Protein AF-A0A2D5MVI0-F1 (afdb_monomer_lite)

pLDDT: mean 80.08, std 16.93, range [31.66, 95.75]

Radius of gyration: 32.5 Å; chains: 1; bounding box: 94×38×80 Å

Secondary structure (DSSP, 8-state):
--------------SS--HHHHHHHHHHHHHH----SSSEEEEEEEEEEEETTEEEEEETT-S---TT--GGGEEEEEEEEEEETTS-EEE-STT--S-EEEETTEEEETTT--EEE-GGGTTTTTTSS---SSSSHHHHHHHHHHHHHHHHHHHHHHT-HHHHHHHHHHHHHHHHHHHHHHHHHHHHHHHHT----HHHHHHHHHHHHHHH--S--PPPPHHHHHHHHHHHHHHHHHHHHHHHHHS-------THHHHHHHHHHHHHHHH-EEETTEEEE---HHHHHHSPPGGGGGGGT--HHHHHHHHHHHHHHHHHHHHTS---GGGS-B------

Foldseek 3Di:
DDPDPDADDDDFDQLDPDPVSLVVSQLVVLQVDADPDAAKDWKKWWWFDDDPVDIGIDIPRDNDDDPPPDPVRTDDMQGQWIAGRVSDIFGDDLPGPAQFDDDPQWTAHPRRRDTHHDPVCVVPPVLPPPDDVDDDVNVVSVLVVLLVLLLVLLCLFFPDPLNVVVLVVLVVVLVVVLVVVVVVLVVVCVVVVHDDDVVVSVVVSVVSCVVRQLDDRDHDPPVVSVVVSNVLSVLLSLLVVCLVPQWPLPDDADDLLSSLLSVLLLVCLCVFDDDPNDTLRHHDPVSVRRGDDLVCCVSSVRDSVSNVVSNVSSVVRLVCSCPVVVGDSVSSRRDDPPPD

Structure (mmCIF, N/CA/C/O backbone):
data_AF-A0A2D5MVI0-F1
#
_entry.id   AF-A0A2D5MVI0-F1
#
loop_
_atom_site.group_PDB
_atom_site.id
_atom_site.type_symbol
_atom_site.label_atom_id
_atom_site.label_alt_id
_atom_site.label_comp_id
_atom_site.label_asym_id
_atom_site.label_entity_id
_atom_site.label_seq_id
_atom_site.pdbx_PDB_ins_code
_atom_site.Cartn_x
_atom_site.Cartn_y
_atom_site.Cartn_z
_atom_site.occupancy
_atom_site.B_iso_or_equiv
_atom_site.auth_seq_id
_atom_site.auth_comp_id
_atom_site.auth_asym_id
_atom_site.auth_atom_id
_atom_site.pdbx_PDB_model_num
ATOM 1 N N . MET A 1 1 ? 45.632 12.830 -40.226 1.00 33.16 1 MET A N 1
ATOM 2 C CA . MET A 1 1 ? 46.893 12.955 -39.464 1.00 33.16 1 MET A CA 1
ATOM 3 C C . MET A 1 1 ? 46.986 11.756 -38.537 1.00 33.16 1 MET A C 1
ATOM 5 O O . MET A 1 1 ? 46.204 11.681 -37.598 1.00 33.16 1 MET A O 1
ATOM 9 N N . SER A 1 2 ? 47.817 10.764 -38.867 1.00 35.81 2 SER A N 1
ATOM 10 C CA . SER A 1 2 ? 47.961 9.547 -38.059 1.00 35.81 2 SER A CA 1
ATOM 11 C C . SER A 1 2 ? 48.768 9.857 -36.800 1.00 35.81 2 SER A C 1
ATOM 13 O O . SER A 1 2 ? 49.959 10.137 -36.877 1.00 35.81 2 SER A O 1
ATOM 15 N N . LEU A 1 3 ? 48.105 9.804 -35.647 1.00 34.81 3 LEU A N 1
ATOM 16 C CA . LEU A 1 3 ? 48.660 10.062 -34.311 1.00 34.81 3 LEU A CA 1
ATOM 17 C C . LEU A 1 3 ? 49.563 8.930 -33.774 1.00 34.81 3 LEU A C 1
ATOM 19 O O . LEU A 1 3 ? 49.640 8.729 -32.568 1.00 34.81 3 LEU A O 1
ATOM 23 N N . TRP A 1 4 ? 50.222 8.161 -34.640 1.00 51.12 4 TRP A N 1
ATOM 24 C CA . TRP A 1 4 ? 50.861 6.906 -34.233 1.00 51.12 4 TRP A CA 1
ATOM 25 C C . TRP A 1 4 ? 52.205 6.711 -34.930 1.00 51.12 4 TRP A C 1
ATOM 27 O O . TRP A 1 4 ? 52.355 5.875 -35.816 1.00 51.12 4 TRP A O 1
ATOM 37 N N . SER A 1 5 ? 53.186 7.510 -34.527 1.00 34.38 5 SER A N 1
ATOM 38 C CA . SER A 1 5 ? 54.601 7.209 -34.721 1.00 34.38 5 SER A CA 1
ATOM 39 C C . SER A 1 5 ? 55.274 7.360 -33.368 1.00 34.38 5 SER A C 1
ATOM 41 O O . SER A 1 5 ? 55.385 8.479 -32.875 1.00 34.38 5 SER A O 1
ATOM 43 N N . ASP A 1 6 ? 55.559 6.218 -32.742 1.00 34.41 6 ASP A N 1
ATOM 44 C CA . ASP A 1 6 ? 56.742 5.921 -31.921 1.00 34.41 6 ASP A CA 1
ATOM 45 C C . ASP A 1 6 ? 56.382 4.783 -30.955 1.00 34.41 6 ASP A C 1
ATOM 47 O O . ASP A 1 6 ? 55.786 4.983 -29.896 1.00 34.41 6 ASP A O 1
ATOM 51 N N . PHE A 1 7 ? 56.710 3.555 -31.361 1.00 40.69 7 PHE A N 1
ATOM 52 C CA . PHE A 1 7 ? 56.435 2.339 -30.602 1.00 40.69 7 PHE A CA 1
ATOM 53 C C . PHE A 1 7 ? 57.724 1.765 -30.004 1.00 40.69 7 PHE A C 1
ATOM 55 O O . PHE A 1 7 ? 58.700 1.530 -30.714 1.00 40.69 7 PHE A O 1
ATOM 62 N N . GLN A 1 8 ? 57.695 1.476 -28.700 1.00 37.03 8 GLN A N 1
ATOM 63 C CA . GLN A 1 8 ? 58.600 0.532 -28.044 1.00 37.03 8 GLN A CA 1
ATOM 64 C C . GLN A 1 8 ? 57.786 -0.636 -27.465 1.00 37.03 8 GLN A C 1
ATOM 66 O O . GLN A 1 8 ? 56.621 -0.495 -27.095 1.00 37.03 8 GLN A O 1
ATOM 71 N N . THR A 1 9 ? 58.406 -1.811 -27.477 1.00 39.59 9 THR A N 1
ATOM 72 C CA . THR A 1 9 ? 57.818 -3.150 -27.347 1.00 39.59 9 THR A CA 1
ATOM 73 C C . THR A 1 9 ? 57.419 -3.529 -25.915 1.00 39.59 9 THR A C 1
ATOM 75 O O . THR A 1 9 ? 58.292 -3.642 -25.052 1.00 39.59 9 THR A O 1
ATOM 78 N N . SER A 1 10 ? 56.144 -3.863 -25.683 1.00 43.50 10 SER A N 1
ATOM 79 C CA . SER A 1 10 ? 55.706 -4.692 -24.549 1.00 43.50 10 SER A CA 1
ATOM 80 C C . SER A 1 10 ? 54.861 -5.874 -25.051 1.00 43.50 10 SER A C 1
ATOM 82 O O . SER A 1 10 ? 54.020 -5.739 -25.936 1.00 43.50 10 SER A O 1
ATOM 84 N N . SER A 1 11 ? 55.161 -7.076 -24.548 1.00 48.03 11 SER A N 1
ATOM 85 C CA . SER A 1 11 ? 54.466 -8.323 -24.895 1.00 48.03 11 SER A CA 1
ATOM 86 C C . SER A 1 11 ? 53.190 -8.443 -24.062 1.00 48.03 11 SER A C 1
ATOM 88 O O . SER A 1 11 ? 53.275 -8.620 -22.850 1.00 48.03 11 SER A O 1
ATOM 90 N N . THR A 1 12 ? 52.018 -8.360 -24.697 1.00 55.75 12 THR A N 1
ATOM 91 C CA . THR A 1 12 ? 50.694 -8.368 -24.042 1.00 55.75 12 THR A CA 1
ATOM 92 C C . THR A 1 12 ? 49.958 -9.707 -24.178 1.00 55.75 12 THR A C 1
ATOM 94 O O . THR A 1 12 ? 48.739 -9.760 -24.346 1.00 55.75 12 THR A O 1
ATOM 97 N N . THR A 1 13 ? 50.685 -10.825 -24.134 1.00 57.97 13 THR A N 1
ATOM 98 C CA . THR A 1 13 ? 50.080 -12.164 -24.182 1.00 57.97 13 THR A CA 1
ATOM 99 C C . THR A 1 13 ? 49.511 -12.540 -22.817 1.00 57.97 13 THR A C 1
ATOM 101 O O . THR A 1 13 ? 50.265 -12.818 -21.883 1.00 57.97 13 THR A O 1
ATOM 104 N N . VAL A 1 14 ? 48.183 -12.562 -22.706 1.00 60.84 14 VAL A N 1
ATOM 105 C CA . VAL A 1 14 ? 47.465 -13.097 -21.543 1.00 60.84 14 VAL A CA 1
ATOM 106 C C . VAL A 1 14 ? 47.148 -14.569 -21.824 1.00 60.84 14 VAL A C 1
ATOM 108 O O . VAL A 1 14 ? 46.535 -14.882 -22.843 1.00 60.84 14 VAL A O 1
ATOM 111 N N . VAL A 1 15 ? 47.616 -15.466 -20.950 1.00 59.50 15 VAL A N 1
ATOM 112 C CA . VAL A 1 15 ? 47.462 -16.928 -21.101 1.00 59.50 15 VAL A CA 1
ATOM 113 C C . VAL A 1 15 ? 46.071 -17.402 -20.665 1.00 59.50 15 VAL A C 1
ATOM 115 O O . VAL A 1 15 ? 45.541 -18.347 -21.239 1.00 59.50 15 VAL A O 1
ATOM 118 N N . ASP A 1 16 ? 45.453 -16.693 -19.717 1.00 64.31 16 ASP A N 1
ATOM 119 C CA . ASP A 1 16 ? 44.164 -17.050 -19.128 1.00 64.31 16 ASP A CA 1
ATOM 120 C C . ASP A 1 16 ? 43.104 -15.989 -19.438 1.00 64.31 16 ASP A C 1
ATOM 122 O O . ASP A 1 16 ? 43.328 -14.799 -19.225 1.00 64.31 16 ASP A O 1
ATOM 126 N N . ASN A 1 17 ? 41.907 -16.411 -19.852 1.00 71.50 17 ASN A N 1
ATOM 127 C CA . ASN A 1 17 ? 40.768 -15.519 -20.132 1.00 71.50 17 ASN A CA 1
ATOM 128 C C . ASN A 1 17 ? 40.158 -14.866 -18.869 1.00 71.50 17 ASN A C 1
ATOM 130 O O . ASN A 1 17 ? 39.040 -14.352 -18.906 1.00 71.50 17 ASN A O 1
ATOM 134 N N . ASP A 1 18 ? 40.877 -14.898 -17.750 1.00 81.88 18 ASP A N 1
ATOM 135 C CA . ASP A 1 18 ? 40.435 -14.399 -16.459 1.00 81.88 18 ASP A CA 1
ATOM 136 C C . ASP A 1 18 ? 40.665 -12.882 -16.316 1.00 81.88 18 ASP A C 1
ATOM 138 O O . ASP A 1 18 ? 41.709 -12.329 -16.695 1.00 81.88 18 ASP A O 1
ATOM 142 N N . ILE A 1 19 ? 39.674 -12.202 -15.739 1.00 82.38 19 ILE A N 1
ATOM 143 C CA . ILE A 1 19 ? 39.653 -10.747 -15.538 1.00 82.38 19 ILE A CA 1
ATOM 144 C C . ILE A 1 19 ? 40.797 -10.318 -14.614 1.00 82.38 19 ILE A C 1
ATOM 146 O O . ILE A 1 19 ? 41.430 -9.285 -14.860 1.00 82.38 19 ILE A O 1
ATOM 150 N N . ASP A 1 20 ? 41.115 -11.113 -13.591 1.00 85.69 20 ASP A N 1
ATOM 151 C CA . ASP A 1 20 ? 42.185 -10.794 -12.642 1.00 85.69 20 ASP A CA 1
ATOM 152 C C . ASP A 1 20 ? 43.565 -10.838 -13.306 1.00 85.69 20 ASP A C 1
ATOM 154 O O . ASP A 1 20 ? 44.429 -9.999 -13.023 1.00 85.69 20 ASP A O 1
ATOM 158 N N . SER A 1 21 ? 43.772 -11.780 -14.230 1.00 86.38 21 SER A N 1
ATOM 159 C CA . SER A 1 21 ? 45.000 -11.878 -15.027 1.00 86.38 21 SER A CA 1
ATOM 160 C C . SER A 1 21 ? 45.167 -10.654 -15.933 1.00 86.38 21 SER A C 1
ATOM 162 O O . SER A 1 21 ? 46.200 -9.977 -15.890 1.00 86.38 21 SER A O 1
ATOM 164 N N . CYS A 1 22 ? 44.107 -10.281 -16.658 1.00 86.50 22 CYS A N 1
ATOM 165 C CA . CYS A 1 22 ? 44.082 -9.075 -17.493 1.00 86.50 22 CYS A CA 1
ATOM 166 C C . CYS A 1 22 ? 44.345 -7.798 -16.675 1.00 86.50 22 CYS A C 1
ATOM 168 O O . CYS A 1 22 ? 45.109 -6.924 -17.090 1.00 86.50 22 CYS A O 1
ATOM 170 N N . THR A 1 23 ? 43.754 -7.704 -15.482 1.00 88.19 23 THR A N 1
ATOM 171 C CA . THR A 1 23 ? 43.922 -6.563 -14.572 1.00 88.19 23 THR A CA 1
ATOM 172 C C . THR A 1 23 ? 45.372 -6.435 -14.107 1.00 88.19 23 THR A C 1
ATOM 174 O O . THR A 1 23 ? 45.933 -5.339 -14.128 1.00 88.19 23 THR A O 1
ATOM 177 N N . LYS A 1 24 ? 46.023 -7.548 -13.743 1.00 90.94 24 LYS A N 1
ATOM 178 C CA . LYS A 1 24 ? 47.441 -7.557 -13.344 1.00 90.94 24 LYS A CA 1
ATOM 179 C C . LYS A 1 24 ? 48.359 -7.091 -14.472 1.00 90.94 24 LYS A C 1
ATOM 181 O O . LYS A 1 24 ? 49.255 -6.287 -14.213 1.00 90.94 24 LYS A O 1
ATOM 186 N N . VAL A 1 25 ? 48.129 -7.558 -15.700 1.00 89.69 25 VAL A N 1
ATOM 187 C CA . VAL A 1 25 ? 48.902 -7.130 -16.879 1.00 89.69 25 VAL A CA 1
ATOM 188 C C . VAL A 1 25 ? 48.718 -5.633 -17.124 1.00 89.69 25 VAL A C 1
ATOM 190 O O . VAL A 1 25 ? 49.703 -4.907 -17.252 1.00 89.69 25 VAL A O 1
ATOM 193 N N . LEU A 1 26 ? 47.478 -5.138 -17.081 1.00 89.62 26 LEU A N 1
ATOM 194 C CA . LEU A 1 26 ? 47.202 -3.713 -17.266 1.00 89.62 26 LEU A CA 1
ATOM 195 C C . LEU A 1 26 ? 47.862 -2.844 -16.185 1.00 89.62 26 LEU A C 1
ATOM 197 O O . LEU A 1 26 ? 48.437 -1.805 -16.496 1.00 89.62 26 LEU A O 1
ATOM 201 N N . LEU A 1 27 ? 47.853 -3.288 -14.924 1.00 91.12 27 LEU A N 1
ATOM 202 C CA . LEU A 1 27 ? 48.536 -2.598 -13.824 1.00 91.12 27 LEU A CA 1
ATOM 203 C C . LEU A 1 27 ? 50.054 -2.530 -14.014 1.00 91.12 27 LEU A C 1
ATOM 205 O O . LEU A 1 27 ? 50.664 -1.513 -13.675 1.00 91.12 27 LEU A O 1
ATOM 209 N N . GLN A 1 28 ? 50.672 -3.595 -14.529 1.00 92.38 28 GLN A N 1
ATOM 210 C CA . GLN A 1 28 ? 52.104 -3.597 -14.829 1.00 92.38 28 GLN A CA 1
ATOM 211 C C . GLN A 1 28 ? 52.445 -2.589 -15.926 1.00 92.38 28 GLN A C 1
ATOM 213 O O . GLN A 1 28 ? 53.438 -1.874 -15.793 1.00 92.38 28 GLN A O 1
ATOM 218 N N . GLU A 1 29 ? 51.613 -2.489 -16.962 1.00 90.81 29 GLU A N 1
ATOM 219 C CA . GLU A 1 29 ? 51.793 -1.497 -18.024 1.00 90.81 29 GLU A CA 1
ATOM 220 C C . GLU A 1 29 ? 51.567 -0.070 -17.504 1.00 90.81 29 GLU A C 1
ATOM 222 O O . GLU A 1 29 ? 52.413 0.793 -17.731 1.00 90.81 29 GLU A O 1
ATOM 227 N N . CYS A 1 30 ? 50.527 0.183 -16.700 1.00 91.31 30 CYS A N 1
ATOM 228 C CA . CYS A 1 30 ? 50.306 1.496 -16.074 1.00 91.31 30 CYS A CA 1
ATOM 229 C C . CYS A 1 30 ? 51.531 1.989 -15.287 1.00 91.31 30 CYS A C 1
ATOM 231 O O . CYS A 1 30 ? 51.871 3.167 -15.351 1.00 91.31 30 CYS A O 1
ATOM 233 N N . ARG A 1 31 ? 52.239 1.094 -14.583 1.00 92.56 31 ARG A N 1
ATOM 234 C CA . ARG A 1 31 ? 53.446 1.444 -13.806 1.00 92.56 31 ARG A CA 1
ATOM 235 C C . ARG A 1 31 ? 54.643 1.858 -14.667 1.00 92.56 31 ARG A C 1
ATOM 237 O O . ARG A 1 31 ? 55.551 2.505 -14.150 1.00 92.56 31 ARG A O 1
ATOM 244 N N . LYS A 1 32 ? 54.672 1.479 -15.948 1.00 92.31 32 LYS A N 1
ATOM 245 C CA . LYS A 1 32 ? 55.760 1.815 -16.884 1.00 92.31 32 LYS A CA 1
ATOM 246 C C . LYS A 1 32 ? 55.559 3.172 -17.556 1.00 92.31 32 LYS A C 1
ATOM 248 O O . LYS A 1 32 ? 56.513 3.734 -18.091 1.00 92.31 32 LYS A O 1
ATOM 253 N N . HIS A 1 33 ? 54.340 3.704 -17.533 1.00 91.19 33 HIS A N 1
ATOM 254 C CA . HIS A 1 33 ? 53.976 4.918 -18.253 1.00 91.19 33 HIS A CA 1
ATOM 255 C C . HIS A 1 33 ? 53.662 6.079 -17.304 1.00 91.19 33 HIS A C 1
ATOM 257 O O . HIS A 1 33 ? 53.486 5.905 -16.102 1.00 91.19 33 HIS A O 1
ATOM 263 N N . LYS A 1 34 ? 53.631 7.299 -17.849 1.00 89.94 34 LYS A N 1
ATOM 264 C CA . LYS A 1 34 ? 53.204 8.518 -17.147 1.00 89.94 34 LYS A CA 1
ATOM 265 C C . LYS A 1 34 ? 52.224 9.289 -18.016 1.00 89.94 34 LYS A C 1
ATOM 267 O O . LYS A 1 34 ? 52.414 9.390 -19.228 1.00 89.94 34 LYS A O 1
ATOM 272 N N . ILE A 1 35 ? 51.192 9.843 -17.390 1.00 90.12 35 ILE A N 1
ATOM 273 C CA . ILE A 1 35 ? 50.190 10.674 -18.061 1.00 90.12 35 ILE A CA 1
ATOM 274 C C . ILE A 1 35 ? 50.635 12.133 -17.977 1.00 90.12 35 ILE A C 1
ATOM 276 O O . ILE A 1 35 ? 51.080 12.586 -16.928 1.00 90.12 35 ILE A O 1
ATOM 280 N N . LYS A 1 36 ? 50.563 12.860 -19.096 1.00 89.06 36 LYS A N 1
ATOM 281 C CA . LYS A 1 36 ? 50.961 14.277 -19.159 1.00 89.06 36 LYS A CA 1
ATOM 282 C C . LYS A 1 36 ? 49.838 15.227 -18.739 1.00 89.06 36 LYS A C 1
ATOM 284 O O . LYS A 1 36 ? 50.114 16.329 -18.288 1.00 89.06 36 LYS A O 1
ATOM 289 N N . GLU A 1 37 ? 48.593 14.805 -18.920 1.00 87.88 37 GLU A N 1
ATOM 290 C CA . GLU A 1 37 ? 47.400 15.598 -18.633 1.00 87.88 37 GLU A CA 1
ATOM 291 C C . GLU A 1 37 ? 47.038 15.532 -17.148 1.00 87.88 37 GLU A C 1
ATOM 293 O O . GLU A 1 37 ? 47.069 14.462 -16.537 1.00 87.88 37 GLU A O 1
ATOM 298 N N . GLU A 1 38 ? 46.666 16.675 -16.571 1.00 86.94 38 GLU A N 1
ATOM 299 C CA . GLU A 1 38 ? 46.209 16.747 -15.185 1.00 86.94 38 GLU A CA 1
ATOM 300 C C . GLU A 1 38 ? 44.910 15.949 -14.962 1.00 86.94 38 GLU A C 1
ATOM 302 O O . GLU A 1 38 ? 44.178 15.617 -15.895 1.00 86.94 38 GLU A O 1
ATOM 307 N N . GLY A 1 39 ? 44.627 15.625 -13.697 1.00 88.56 39 GLY A N 1
ATOM 308 C CA . GLY A 1 39 ? 43.458 14.833 -13.307 1.00 88.56 39 GLY A CA 1
ATOM 309 C C . GLY A 1 39 ? 43.656 13.315 -13.375 1.00 88.56 39 GLY A C 1
ATOM 310 O O . GLY A 1 39 ? 44.773 12.816 -13.534 1.00 88.56 39 GLY A O 1
ATOM 311 N N . TRP A 1 40 ? 42.552 12.593 -13.176 1.00 89.69 40 TRP A N 1
ATOM 312 C CA . TRP A 1 40 ? 42.471 11.135 -13.247 1.00 89.69 40 TRP A CA 1
ATOM 313 C C . TRP A 1 40 ? 41.951 10.702 -14.613 1.00 89.69 40 TRP A C 1
ATOM 315 O O . TRP A 1 40 ? 40.939 11.210 -15.089 1.00 89.69 40 TRP A O 1
ATOM 325 N N . HIS A 1 41 ? 42.622 9.726 -15.214 1.00 87.94 41 HIS A N 1
ATOM 326 C CA . HIS A 1 41 ? 42.299 9.206 -16.536 1.00 87.94 41 HIS A CA 1
ATOM 327 C C . HIS A 1 41 ? 41.942 7.734 -16.442 1.00 87.94 41 HIS A C 1
ATOM 329 O O . HIS A 1 41 ? 42.667 6.958 -15.818 1.00 87.94 41 HIS A O 1
ATOM 335 N N . LEU A 1 42 ? 40.841 7.351 -17.084 1.00 91.00 42 LEU A N 1
ATOM 336 C CA . LEU A 1 42 ? 40.454 5.954 -17.220 1.00 91.00 42 LEU A CA 1
ATOM 337 C C . LEU A 1 42 ? 41.420 5.242 -18.176 1.00 91.00 42 LEU A C 1
ATOM 339 O O . LEU A 1 42 ? 41.626 5.684 -19.310 1.00 91.00 42 LEU A O 1
ATOM 343 N N . ILE A 1 43 ? 41.977 4.123 -17.722 1.00 92.31 43 ILE A N 1
ATOM 344 C CA . ILE A 1 43 ? 42.811 3.232 -18.521 1.00 92.31 43 ILE A CA 1
ATOM 345 C C . ILE A 1 43 ? 42.023 1.951 -18.774 1.00 92.31 43 ILE A C 1
ATOM 347 O O . ILE A 1 43 ? 41.822 1.135 -17.877 1.00 92.31 43 ILE A O 1
ATOM 351 N N . GLU A 1 44 ? 41.561 1.798 -20.012 1.00 91.12 44 GLU A N 1
ATOM 352 C CA . GLU A 1 44 ? 40.820 0.622 -20.457 1.00 91.12 44 GLU A CA 1
ATOM 353 C C . GLU A 1 44 ? 41.771 -0.417 -21.069 1.00 91.12 44 GLU A C 1
ATOM 355 O O . GLU A 1 44 ? 42.645 -0.077 -21.875 1.00 91.12 44 GLU A O 1
ATOM 360 N N . GLY A 1 45 ? 41.575 -1.684 -20.702 1.00 90.94 45 GLY A N 1
ATOM 361 C CA . GLY A 1 45 ? 42.169 -2.841 -21.365 1.00 90.94 45 GLY A CA 1
ATOM 362 C C . GLY A 1 45 ? 41.094 -3.736 -21.977 1.00 90.94 45 GLY A C 1
ATOM 363 O O . GLY A 1 45 ? 40.039 -3.938 -21.378 1.00 90.94 45 GLY A O 1
ATOM 364 N N . ARG A 1 46 ? 41.339 -4.278 -23.168 1.00 92.00 46 ARG A N 1
ATOM 365 C CA . ARG A 1 46 ? 40.391 -5.098 -23.933 1.00 92.00 46 ARG A CA 1
ATOM 366 C C . ARG A 1 46 ? 41.074 -6.382 -24.376 1.00 92.00 46 ARG A C 1
ATOM 368 O O . ARG A 1 46 ? 42.066 -6.332 -25.093 1.00 92.00 46 ARG A O 1
ATOM 375 N N . LEU A 1 47 ? 40.545 -7.526 -23.960 1.00 90.94 47 LEU A N 1
ATOM 376 C CA . LEU A 1 47 ? 41.001 -8.833 -24.415 1.00 90.94 47 LEU A CA 1
ATOM 377 C C . LEU A 1 47 ? 40.208 -9.232 -25.657 1.00 90.94 47 LEU A C 1
ATOM 379 O O . LEU A 1 47 ? 38.992 -9.420 -25.584 1.00 90.94 47 LEU A O 1
ATOM 383 N N . HIS A 1 48 ? 40.907 -9.379 -26.774 1.00 87.50 48 HIS A N 1
ATOM 384 C CA . HIS A 1 48 ? 40.366 -9.914 -28.011 1.00 87.50 48 HIS A CA 1
ATOM 385 C C . HIS A 1 48 ? 40.725 -11.392 -28.146 1.00 87.50 48 HIS A C 1
ATOM 387 O O . HIS A 1 48 ? 41.855 -11.784 -27.845 1.00 87.50 48 HIS A O 1
ATOM 393 N N . PHE A 1 49 ? 39.784 -12.196 -28.633 1.00 88.12 49 PHE A N 1
ATOM 394 C CA . PHE A 1 49 ? 39.967 -13.626 -28.862 1.00 88.12 49 PHE A CA 1
ATOM 395 C C . PHE A 1 49 ? 39.303 -14.018 -30.180 1.00 88.12 49 PHE A C 1
ATOM 397 O O . PHE A 1 49 ? 38.109 -13.792 -30.363 1.00 88.12 49 PHE A O 1
ATOM 404 N N . LEU A 1 50 ? 40.075 -14.596 -31.100 1.00 81.31 50 LEU A N 1
ATOM 405 C CA . LEU A 1 50 ? 39.561 -15.062 -32.394 1.00 81.31 50 LEU A CA 1
ATOM 406 C C . LEU A 1 50 ? 39.469 -16.593 -32.455 1.00 81.31 50 LEU A C 1
ATOM 408 O O . LEU A 1 50 ? 38.539 -17.141 -33.038 1.00 81.31 50 LEU A O 1
ATOM 412 N N . ASN A 1 51 ? 40.443 -17.290 -31.866 1.00 81.81 51 ASN A N 1
ATOM 413 C CA . ASN A 1 51 ? 40.496 -18.748 -31.751 1.00 81.81 51 ASN A CA 1
ATOM 414 C C . ASN A 1 51 ? 41.461 -19.149 -30.618 1.00 81.81 51 ASN A C 1
ATOM 416 O O . ASN A 1 51 ? 42.143 -18.294 -30.059 1.00 81.81 51 ASN A O 1
ATOM 420 N N . GLU A 1 52 ? 41.572 -20.451 -30.327 1.00 75.38 52 GLU A N 1
ATOM 421 C CA . GLU A 1 52 ? 42.407 -21.016 -29.244 1.00 75.38 52 GLU A CA 1
ATOM 422 C C . GLU A 1 52 ? 43.883 -20.583 -29.248 1.00 75.38 52 GLU A C 1
ATOM 424 O O . GLU A 1 52 ? 44.569 -20.735 -28.241 1.00 75.38 52 GLU A O 1
ATOM 429 N N . LYS A 1 53 ? 44.393 -20.053 -30.366 1.00 75.25 53 LYS A N 1
ATOM 430 C CA . LYS A 1 53 ? 45.797 -19.645 -30.525 1.00 75.25 53 LYS A CA 1
ATOM 431 C C . LYS A 1 53 ? 45.977 -18.140 -30.723 1.00 75.25 53 LYS A C 1
ATOM 433 O O . LYS A 1 53 ? 47.114 -17.680 -30.798 1.00 75.25 53 LYS A O 1
ATOM 438 N N . MET A 1 54 ? 44.890 -17.380 -30.844 1.00 79.19 54 MET A N 1
ATOM 439 C CA . MET A 1 54 ? 44.915 -15.954 -31.169 1.00 79.19 54 MET A CA 1
ATOM 440 C C . MET A 1 54 ? 44.135 -15.166 -30.120 1.00 79.19 54 MET A C 1
ATOM 442 O O . MET A 1 54 ? 42.943 -14.891 -30.283 1.00 79.19 54 MET A O 1
ATOM 446 N N . SER A 1 55 ? 44.847 -14.789 -29.058 1.00 85.94 55 SER A N 1
ATOM 447 C CA . SER A 1 55 ? 44.408 -13.821 -28.057 1.00 85.94 55 SER A CA 1
ATOM 448 C C . SER A 1 55 ? 45.321 -12.593 -28.068 1.00 85.94 55 SER A C 1
ATOM 450 O O . SER A 1 55 ? 46.516 -12.683 -28.361 1.00 85.94 55 SER A O 1
ATOM 452 N N . HIS A 1 56 ? 44.759 -11.418 -27.797 1.00 87.69 56 HIS A N 1
ATOM 453 C CA . HIS A 1 56 ? 45.529 -10.182 -27.708 1.00 87.69 56 HIS A CA 1
ATOM 454 C C . HIS A 1 56 ? 44.870 -9.205 -26.738 1.00 87.69 56 HIS A C 1
ATOM 456 O O . HIS A 1 56 ? 43.670 -8.948 -26.825 1.00 87.69 56 HIS A O 1
ATOM 462 N N . PHE A 1 57 ? 45.655 -8.656 -25.814 1.00 88.94 57 PHE A N 1
ATOM 463 C CA . PHE A 1 57 ? 45.180 -7.673 -24.851 1.00 88.94 57 PHE A CA 1
ATOM 464 C C . PHE A 1 57 ? 45.588 -6.260 -25.282 1.00 88.94 57 PHE A C 1
ATOM 466 O O . PHE A 1 57 ? 46.751 -5.866 -25.172 1.00 88.94 57 PHE A O 1
ATOM 473 N N . CYS A 1 58 ? 44.617 -5.503 -25.788 1.00 90.00 58 CYS A N 1
ATOM 474 C CA . CYS A 1 58 ? 44.767 -4.109 -26.186 1.00 90.00 58 CYS A CA 1
ATOM 475 C C . CYS A 1 58 ? 44.626 -3.186 -24.982 1.00 90.00 58 CYS A C 1
ATOM 477 O O . CYS A 1 58 ? 43.763 -3.380 -24.135 1.00 90.00 58 CYS A O 1
ATOM 479 N N . HIS A 1 59 ? 45.398 -2.111 -24.957 1.00 89.88 59 HIS A N 1
ATOM 480 C CA . HIS A 1 59 ? 45.242 -1.007 -24.014 1.00 89.88 59 HIS A CA 1
ATOM 481 C C . HIS A 1 59 ? 45.770 0.274 -24.660 1.00 89.88 59 HIS A C 1
ATOM 483 O O . HIS A 1 59 ? 46.291 0.250 -25.776 1.00 89.88 59 HIS A O 1
ATOM 489 N N . ARG A 1 60 ? 45.678 1.403 -23.950 1.00 86.81 60 ARG A N 1
ATOM 490 C CA . ARG A 1 60 ? 46.072 2.730 -24.461 1.00 86.81 60 ARG A CA 1
ATOM 491 C C . ARG A 1 60 ? 47.509 2.821 -25.004 1.00 86.81 60 ARG A C 1
ATOM 493 O O . ARG A 1 60 ? 47.776 3.676 -25.840 1.00 86.81 60 ARG A O 1
ATOM 500 N N . TRP A 1 61 ? 48.416 1.969 -24.532 1.00 89.94 61 TRP A N 1
ATOM 501 C CA . TRP A 1 61 ? 49.828 1.944 -24.941 1.00 89.94 61 TRP A CA 1
ATOM 502 C C . TRP A 1 61 ? 50.183 0.723 -25.795 1.00 89.94 61 TRP A C 1
ATOM 504 O O . TRP A 1 61 ? 51.360 0.452 -26.012 1.00 89.94 61 TRP A O 1
ATOM 514 N N . CYS A 1 62 ? 49.185 -0.028 -26.270 1.00 85.12 62 CYS A N 1
ATOM 515 C CA . CYS A 1 62 ? 49.437 -1.175 -27.129 1.00 85.12 62 CYS A CA 1
ATOM 516 C C . CYS A 1 62 ? 50.070 -0.711 -28.445 1.00 85.12 62 CYS A C 1
ATOM 518 O O . CYS A 1 62 ? 49.526 0.142 -29.148 1.00 85.12 62 CYS A O 1
ATOM 520 N N . SER A 1 63 ? 51.227 -1.285 -28.765 1.00 78.75 63 SER A N 1
ATOM 521 C CA . SER A 1 63 ? 51.999 -0.947 -29.958 1.00 78.75 63 SER A CA 1
ATOM 522 C C . SER A 1 63 ? 51.695 -1.831 -31.162 1.00 78.75 63 SER A C 1
ATOM 524 O O . SER A 1 63 ? 51.779 -1.382 -32.301 1.00 78.75 63 SER A O 1
ATOM 526 N N . ASN A 1 64 ? 51.292 -3.075 -30.915 1.00 82.75 64 ASN A N 1
ATOM 527 C CA . ASN A 1 64 ? 51.078 -4.087 -31.941 1.00 82.75 64 ASN A CA 1
ATOM 528 C C . ASN A 1 64 ? 49.613 -4.519 -31.961 1.00 82.75 64 ASN A C 1
ATOM 530 O O . ASN A 1 64 ? 49.318 -5.663 -31.630 1.00 82.75 64 ASN A O 1
ATOM 534 N N . HIS A 1 65 ? 48.711 -3.602 -32.330 1.00 83.44 65 HIS A N 1
ATOM 535 C CA . HIS A 1 65 ? 47.275 -3.880 -32.453 1.00 83.44 65 HIS A CA 1
ATOM 536 C C . HIS A 1 65 ? 46.990 -4.712 -33.716 1.00 83.44 65 HIS A C 1
ATOM 538 O O . HIS A 1 65 ? 47.104 -4.185 -34.828 1.00 83.44 65 HIS A O 1
ATOM 544 N N . PRO A 1 66 ? 46.625 -6.001 -33.605 1.00 88.44 66 PRO A N 1
ATOM 545 C CA . PRO A 1 66 ? 46.359 -6.838 -34.765 1.00 88.44 66 PRO A CA 1
ATOM 546 C C . PRO A 1 66 ? 45.105 -6.380 -35.518 1.00 88.44 66 PRO A C 1
ATOM 548 O O . PRO A 1 66 ? 44.104 -6.007 -34.914 1.00 88.44 66 PRO A O 1
ATOM 551 N N . HIS A 1 67 ? 45.109 -6.495 -36.848 1.00 89.81 67 HIS A N 1
ATOM 552 C CA . HIS A 1 67 ? 43.969 -6.104 -37.693 1.00 89.81 67 HIS A CA 1
ATOM 553 C C . HIS A 1 67 ? 42.669 -6.871 -37.378 1.00 89.81 67 HIS A C 1
ATOM 555 O O . HIS A 1 67 ? 41.581 -6.377 -37.653 1.00 89.81 67 HIS A O 1
ATOM 561 N N . TRP A 1 68 ? 42.774 -8.069 -36.795 1.00 87.12 68 TRP A N 1
ATOM 562 C CA . TRP A 1 68 ? 41.631 -8.888 -36.389 1.00 87.12 68 TRP A CA 1
ATOM 563 C C . TRP A 1 68 ? 41.044 -8.490 -35.023 1.00 87.12 68 TRP A C 1
ATOM 565 O O . TRP A 1 68 ? 39.985 -8.991 -34.644 1.00 87.12 68 TRP A O 1
ATOM 575 N N . CYS A 1 69 ? 41.693 -7.594 -34.273 1.00 87.50 69 CYS A N 1
ATOM 576 C CA . CYS A 1 69 ? 41.171 -7.065 -33.013 1.00 87.50 69 CYS A CA 1
ATOM 577 C C . CYS A 1 69 ? 40.096 -6.005 -33.290 1.00 87.50 69 CYS A C 1
ATOM 579 O O . CYS A 1 69 ? 40.346 -4.798 -33.250 1.00 87.50 69 CYS A O 1
ATOM 581 N N . THR A 1 70 ? 38.895 -6.487 -33.604 1.00 89.31 70 THR A N 1
ATOM 582 C CA . THR A 1 70 ? 37.674 -5.699 -33.808 1.00 89.31 70 THR A CA 1
ATOM 583 C C . THR A 1 70 ? 36.781 -5.748 -32.565 1.00 89.31 70 THR A C 1
ATOM 585 O O . THR A 1 70 ? 36.999 -6.559 -31.662 1.00 89.31 70 THR A O 1
ATOM 588 N N . GLU A 1 71 ? 35.758 -4.887 -32.511 1.00 86.00 71 GLU A N 1
ATOM 589 C CA . GLU A 1 71 ? 34.763 -4.879 -31.422 1.00 86.00 71 GLU A CA 1
ATOM 590 C C . GLU A 1 71 ? 33.992 -6.206 -31.308 1.00 86.00 71 GLU A C 1
ATOM 592 O O . GLU A 1 71 ? 33.581 -6.578 -30.212 1.00 86.00 71 GLU A O 1
ATOM 597 N N . GLU A 1 72 ? 33.841 -6.936 -32.416 1.00 86.88 72 GLU A N 1
ATOM 598 C CA . GLU A 1 72 ? 33.146 -8.231 -32.472 1.00 86.88 72 GLU A CA 1
ATOM 599 C C . GLU A 1 72 ? 33.903 -9.343 -31.735 1.00 86.88 72 GLU A C 1
ATOM 601 O O . GLU A 1 72 ? 33.289 -10.287 -31.247 1.00 86.88 72 GLU A O 1
ATOM 606 N N . ASN A 1 73 ? 35.224 -9.201 -31.600 1.00 86.44 73 ASN A N 1
ATOM 607 C CA . ASN A 1 73 ? 36.102 -10.230 -31.046 1.00 86.44 73 ASN A CA 1
ATOM 608 C C . ASN A 1 73 ? 36.511 -9.954 -29.591 1.00 86.44 73 ASN A C 1
ATOM 610 O O . ASN A 1 73 ? 37.447 -10.577 -29.095 1.00 86.44 73 ASN A O 1
ATOM 614 N N . ILE A 1 74 ? 35.872 -8.998 -28.907 1.00 88.75 74 ILE A N 1
ATOM 615 C CA . ILE A 1 74 ? 36.190 -8.672 -27.509 1.00 88.75 74 ILE A CA 1
ATOM 616 C C . ILE A 1 74 ? 35.512 -9.675 -26.574 1.00 88.75 74 ILE A C 1
ATOM 618 O O . ILE A 1 74 ? 34.288 -9.756 -26.532 1.00 88.75 74 ILE A O 1
ATOM 622 N N . VAL A 1 75 ? 36.310 -10.370 -25.764 1.00 88.00 75 VAL A N 1
ATOM 623 C CA . VAL A 1 75 ? 35.817 -11.302 -24.737 1.00 88.00 75 VAL A CA 1
ATOM 624 C C . VAL A 1 75 ? 35.698 -10.619 -23.381 1.00 88.00 75 VAL A C 1
ATOM 626 O O . VAL A 1 75 ? 34.696 -10.782 -22.690 1.00 88.00 75 VAL A O 1
ATOM 629 N N . THR A 1 76 ? 36.698 -9.812 -23.021 1.00 87.75 76 THR A N 1
ATOM 630 C CA . THR A 1 76 ? 36.805 -9.223 -21.682 1.00 87.75 76 THR A CA 1
ATOM 631 C C . THR A 1 76 ? 37.241 -7.767 -21.770 1.00 87.75 76 THR A C 1
ATOM 633 O O . THR A 1 76 ? 38.081 -7.406 -22.595 1.00 87.75 76 THR A O 1
ATOM 636 N N . ARG A 1 77 ? 36.693 -6.915 -20.897 1.00 89.62 77 ARG A N 1
ATOM 637 C CA . ARG A 1 77 ? 37.113 -5.516 -20.741 1.00 89.62 77 ARG A CA 1
ATOM 638 C C . ARG A 1 77 ? 37.463 -5.234 -19.285 1.00 89.62 77 ARG A C 1
ATOM 640 O O . ARG A 1 77 ? 36.698 -5.574 -18.389 1.00 89.62 77 ARG A O 1
ATOM 647 N N . VAL A 1 78 ? 38.600 -4.586 -19.070 1.00 87.69 78 VAL A N 1
ATOM 648 C CA . VAL A 1 78 ? 39.040 -4.055 -17.778 1.00 87.69 78 VAL A CA 1
ATOM 649 C C . VAL A 1 78 ? 38.896 -2.541 -17.854 1.00 87.69 78 VAL A C 1
ATOM 651 O O . VAL A 1 78 ? 39.651 -1.880 -18.562 1.00 87.69 78 VAL A O 1
ATOM 654 N N . SER A 1 79 ? 37.898 -1.991 -17.166 1.00 86.94 79 SER A N 1
ATOM 655 C CA . SER A 1 79 ? 37.528 -0.569 -17.258 1.00 86.94 79 SER A CA 1
ATOM 656 C C . SER A 1 79 ? 37.410 0.104 -15.891 1.00 86.94 79 SER A C 1
ATOM 658 O O . SER A 1 79 ? 36.628 1.034 -15.711 1.00 86.94 79 SER A O 1
ATOM 660 N N . ASN A 1 80 ? 38.145 -0.394 -14.902 1.00 87.75 80 ASN A N 1
ATOM 661 C CA . ASN A 1 80 ? 38.100 0.085 -13.523 1.00 87.75 80 ASN A CA 1
ATOM 662 C C . ASN A 1 80 ? 39.453 0.606 -13.018 1.00 87.75 80 ASN A C 1
ATOM 664 O O . ASN A 1 80 ? 39.604 0.846 -11.821 1.00 87.75 80 ASN A O 1
ATOM 668 N N . ILE A 1 81 ? 40.432 0.790 -13.906 1.00 90.62 81 ILE A N 1
ATOM 669 C CA . ILE A 1 81 ? 41.758 1.303 -13.557 1.00 90.62 81 ILE A CA 1
ATOM 670 C C . ILE A 1 81 ? 41.848 2.771 -13.954 1.00 90.62 81 ILE A C 1
ATOM 672 O O . ILE A 1 81 ? 41.633 3.132 -15.107 1.00 90.62 81 ILE A O 1
ATOM 676 N N . TYR A 1 82 ? 42.202 3.613 -12.994 1.00 91.94 82 TYR A N 1
ATOM 677 C CA . TYR A 1 82 ? 42.398 5.041 -13.177 1.00 91.94 82 TYR A CA 1
ATOM 678 C C . TYR A 1 82 ? 43.834 5.396 -12.829 1.00 91.94 82 TYR A C 1
ATOM 680 O O . TYR A 1 82 ? 44.409 4.841 -11.893 1.00 91.94 82 TYR A O 1
ATOM 688 N N . MET A 1 83 ? 44.416 6.328 -13.569 1.00 92.81 83 MET A N 1
ATOM 689 C CA . MET A 1 83 ? 45.784 6.776 -13.345 1.00 92.81 83 MET A CA 1
ATOM 690 C C . MET A 1 83 ? 45.859 8.296 -13.450 1.00 92.81 83 MET A C 1
ATOM 692 O O . MET A 1 83 ? 45.186 8.891 -14.292 1.00 92.81 83 MET A O 1
ATOM 696 N N . ASN A 1 84 ? 46.651 8.934 -12.589 1.00 92.69 84 ASN A N 1
ATOM 697 C CA . ASN A 1 84 ? 46.866 10.380 -12.634 1.00 92.69 84 ASN A CA 1
ATOM 698 C C . ASN A 1 84 ? 48.251 10.747 -13.208 1.00 92.69 84 ASN A C 1
ATOM 700 O O . ASN A 1 84 ? 49.126 9.897 -13.391 1.00 92.69 84 ASN A O 1
ATOM 704 N N . HIS A 1 85 ? 48.475 12.039 -13.457 1.00 89.81 85 HIS A N 1
ATOM 705 C CA . HIS A 1 85 ? 49.765 12.572 -13.927 1.00 89.81 85 HIS A CA 1
ATOM 706 C C . HIS A 1 85 ? 50.946 12.346 -12.965 1.00 89.81 85 HIS A C 1
ATOM 708 O O . HIS A 1 85 ? 52.103 12.378 -13.385 1.00 89.81 85 HIS A O 1
ATOM 714 N N . ARG A 1 86 ? 50.678 12.106 -11.675 1.00 89.25 86 ARG A N 1
ATOM 715 C CA . ARG A 1 86 ? 51.705 11.846 -10.652 1.00 89.25 86 ARG A CA 1
ATOM 716 C C . ARG A 1 86 ? 52.196 10.399 -10.663 1.00 89.25 86 ARG A C 1
ATOM 718 O O . ARG A 1 86 ? 53.240 10.118 -10.081 1.00 89.25 86 ARG A O 1
ATOM 725 N N . GLY A 1 87 ? 51.501 9.512 -11.374 1.00 87.88 87 GLY A N 1
ATOM 726 C CA . GLY A 1 87 ? 51.794 8.081 -11.408 1.00 87.88 87 GLY A CA 1
ATOM 727 C C . GLY A 1 87 ? 51.014 7.267 -10.375 1.00 87.88 87 GLY A C 1
ATOM 728 O O . GLY A 1 87 ? 51.260 6.067 -10.260 1.00 87.88 87 GLY A O 1
ATOM 729 N N . ASP A 1 88 ? 50.074 7.882 -9.651 1.00 92.06 88 ASP A N 1
ATOM 730 C CA . ASP A 1 88 ? 49.195 7.159 -8.736 1.00 92.06 88 ASP A CA 1
ATOM 731 C C . ASP A 1 88 ? 48.180 6.348 -9.543 1.00 92.06 88 ASP A C 1
ATOM 733 O O . ASP A 1 88 ? 47.603 6.834 -10.523 1.00 92.06 88 ASP A O 1
ATOM 737 N N . ILE A 1 89 ? 47.954 5.107 -9.114 1.00 92.38 89 ILE A N 1
ATOM 738 C CA . ILE A 1 89 ? 47.041 4.171 -9.766 1.00 92.38 89 ILE A CA 1
ATOM 739 C C . ILE A 1 89 ? 45.923 3.828 -8.790 1.00 92.38 89 ILE A C 1
ATOM 741 O O . ILE A 1 89 ? 46.168 3.420 -7.656 1.00 92.38 89 ILE A O 1
ATOM 745 N N . HIS A 1 90 ? 44.691 3.961 -9.258 1.00 90.38 90 HIS A N 1
ATOM 746 C CA . HIS A 1 90 ? 43.487 3.642 -8.520 1.00 90.38 90 HIS A CA 1
ATOM 747 C C . HIS A 1 90 ? 42.736 2.512 -9.220 1.00 90.38 90 HIS A C 1
ATOM 749 O O . HIS A 1 90 ? 42.303 2.662 -10.361 1.00 90.38 90 HIS A O 1
ATOM 755 N N . VAL A 1 91 ? 42.556 1.387 -8.530 1.00 90.44 91 VAL A N 1
ATOM 756 C CA . VAL A 1 91 ? 41.678 0.308 -8.991 1.00 90.44 91 VAL A CA 1
ATOM 757 C C . VAL A 1 91 ? 40.354 0.454 -8.271 1.00 90.44 91 VAL A C 1
ATOM 759 O O . VAL A 1 91 ? 40.279 0.329 -7.049 1.00 90.44 91 VAL A O 1
ATOM 762 N N . CYS A 1 92 ? 39.310 0.744 -9.031 1.00 84.12 92 CYS A N 1
ATOM 763 C CA . CYS A 1 92 ? 37.988 0.893 -8.474 1.00 84.12 92 CYS A CA 1
ATOM 764 C C . CYS A 1 92 ? 37.316 -0.478 -8.351 1.00 84.12 92 CYS A C 1
ATOM 766 O O . CYS A 1 92 ? 37.057 -1.157 -9.343 1.00 84.12 92 CYS A O 1
ATOM 768 N N . SER A 1 93 ? 37.057 -0.889 -7.119 1.00 83.75 93 SER A N 1
ATOM 769 C CA . SER A 1 93 ? 36.340 -2.112 -6.769 1.00 83.75 93 SER A CA 1
ATOM 770 C C . SER A 1 93 ? 35.402 -1.839 -5.594 1.00 83.75 93 SER A C 1
ATOM 772 O O . SER A 1 93 ? 35.445 -0.766 -4.987 1.00 83.75 93 SER A O 1
ATOM 774 N N . ASP A 1 94 ? 34.588 -2.819 -5.208 1.00 71.31 94 ASP A N 1
ATOM 775 C CA . ASP A 1 94 ? 33.716 -2.696 -4.031 1.00 71.31 94 ASP A CA 1
ATOM 776 C C . ASP A 1 94 ? 34.499 -2.385 -2.741 1.00 71.31 94 ASP A C 1
ATOM 778 O O . ASP A 1 94 ? 34.032 -1.644 -1.870 1.00 71.31 94 ASP A O 1
ATOM 782 N N . SER A 1 95 ? 35.740 -2.873 -2.660 1.00 76.12 95 SER A N 1
ATOM 783 C CA . SER A 1 95 ? 36.695 -2.623 -1.578 1.00 76.12 95 SER A CA 1
ATOM 784 C C . SER A 1 95 ? 37.623 -1.429 -1.843 1.00 76.12 95 SER A C 1
ATOM 786 O O . SER A 1 95 ? 38.705 -1.363 -1.277 1.00 76.12 95 SER A O 1
ATOM 788 N N . CYS A 1 96 ? 37.245 -0.506 -2.728 1.00 79.50 96 CYS A N 1
ATOM 789 C CA . CYS A 1 96 ? 38.041 0.677 -3.050 1.00 79.50 96 CYS A CA 1
ATOM 790 C C . CYS A 1 96 ? 38.318 1.540 -1.802 1.00 79.50 96 CYS A C 1
ATOM 792 O O . CYS A 1 96 ? 37.377 1.909 -1.089 1.00 79.50 96 CYS A O 1
ATOM 794 N N . ASP A 1 97 ? 39.591 1.900 -1.605 1.00 76.69 97 ASP A N 1
ATOM 795 C CA . ASP A 1 97 ? 40.098 2.691 -0.470 1.00 76.69 97 ASP A CA 1
ATOM 796 C C . ASP A 1 97 ? 40.042 4.211 -0.691 1.00 76.69 97 ASP A C 1
ATOM 798 O O . ASP A 1 97 ? 40.462 4.987 0.168 1.00 76.69 97 ASP A O 1
ATOM 802 N N . SER A 1 98 ? 39.559 4.673 -1.848 1.00 81.81 98 SER A N 1
ATOM 803 C CA . SER A 1 98 ? 39.454 6.111 -2.093 1.00 81.81 98 SER A CA 1
ATOM 804 C C . SER A 1 98 ? 38.433 6.751 -1.156 1.00 81.81 98 SER A C 1
ATOM 806 O O . SER A 1 98 ? 37.480 6.110 -0.704 1.00 81.81 98 SER A O 1
ATOM 808 N N . GLU A 1 99 ? 38.552 8.064 -0.973 1.00 79.12 99 GLU A N 1
ATOM 809 C CA . GLU A 1 99 ? 37.486 8.853 -0.368 1.00 79.12 99 GLU A CA 1
ATOM 810 C C . GLU A 1 99 ? 36.178 8.662 -1.160 1.00 79.12 99 GLU A C 1
ATOM 812 O O . GLU A 1 99 ? 36.177 8.552 -2.395 1.00 79.12 99 GLU A O 1
ATOM 817 N N . LYS A 1 100 ? 35.058 8.541 -0.442 1.00 79.31 100 LYS A N 1
ATOM 818 C CA . LYS A 1 100 ? 33.731 8.309 -1.022 1.00 79.31 100 LYS A CA 1
ATOM 819 C C . LYS A 1 100 ? 32.789 9.404 -0.552 1.00 79.31 100 LYS A C 1
ATOM 821 O O . LYS A 1 100 ? 32.610 9.593 0.649 1.00 79.31 100 LYS A O 1
ATOM 826 N N . VAL A 1 101 ? 32.154 10.088 -1.495 1.00 74.75 101 VAL A N 1
ATOM 827 C CA . VAL A 1 101 ? 31.151 11.117 -1.203 1.00 74.75 101 VAL A CA 1
ATOM 828 C C . VAL A 1 101 ? 29.773 10.474 -1.202 1.00 74.75 101 VAL A C 1
ATOM 830 O O . VAL A 1 101 ? 29.416 9.738 -2.123 1.00 74.75 101 VAL A O 1
ATOM 833 N N . PHE A 1 102 ? 28.991 10.744 -0.160 1.00 69.38 102 PHE A N 1
ATOM 834 C CA . PHE A 1 102 ? 27.612 10.283 -0.078 1.00 69.38 102 PHE A CA 1
ATOM 835 C C . PHE A 1 102 ? 26.675 11.291 -0.753 1.00 69.38 102 PHE A C 1
ATOM 837 O O . PHE A 1 102 ? 26.501 12.398 -0.247 1.00 69.38 102 PHE A O 1
ATOM 844 N N . SER A 1 103 ? 26.054 10.906 -1.869 1.00 54.78 103 SER A N 1
ATOM 845 C CA . SER A 1 103 ? 24.986 11.683 -2.513 1.00 54.78 103 SER A CA 1
ATOM 846 C C . SER A 1 103 ? 23.876 10.748 -2.985 1.00 54.78 103 SER A C 1
ATOM 848 O O . SER A 1 103 ? 24.135 9.625 -3.416 1.00 54.78 103 SER A O 1
ATOM 850 N N . ASP A 1 104 ? 22.624 11.187 -2.856 1.00 54.94 104 ASP A N 1
ATOM 851 C CA . ASP A 1 104 ? 21.438 10.484 -3.369 1.00 54.94 104 ASP A CA 1
ATOM 852 C C . ASP A 1 104 ? 21.302 9.008 -2.938 1.00 54.94 104 ASP A C 1
ATOM 854 O O . ASP A 1 104 ? 20.729 8.190 -3.653 1.00 54.94 104 ASP A O 1
ATOM 858 N N . GLY A 1 105 ? 21.826 8.646 -1.760 1.00 54.59 105 GLY A N 1
ATOM 859 C CA . GLY A 1 105 ? 21.773 7.273 -1.241 1.00 54.59 105 GLY A CA 1
ATOM 860 C C . GLY A 1 105 ? 22.930 6.361 -1.669 1.00 54.59 105 GLY A C 1
ATOM 861 O O . GLY A 1 105 ? 22.979 5.212 -1.224 1.00 54.59 105 GLY A O 1
ATOM 862 N N . PHE A 1 106 ? 23.883 6.865 -2.457 1.00 61.53 106 PHE A N 1
ATOM 863 C CA . PHE A 1 106 ? 25.054 6.129 -2.943 1.00 61.53 106 PHE A CA 1
ATOM 864 C C . PHE A 1 106 ? 26.351 6.672 -2.351 1.00 61.53 106 PHE A C 1
ATOM 866 O O . PHE A 1 106 ? 26.474 7.862 -2.071 1.00 61.53 106 PHE A O 1
ATOM 873 N N . LEU A 1 107 ? 27.339 5.793 -2.190 1.00 69.88 107 LEU A N 1
ATOM 874 C CA . LEU A 1 107 ? 28.728 6.170 -1.950 1.00 69.88 107 LEU A CA 1
ATOM 875 C C . LEU A 1 107 ? 29.438 6.252 -3.299 1.00 69.88 107 LEU A C 1
ATOM 877 O O . LEU A 1 107 ? 29.678 5.230 -3.929 1.00 69.88 107 LEU A O 1
ATOM 881 N N . THR A 1 108 ? 29.773 7.451 -3.750 1.00 77.00 108 THR A N 1
ATOM 882 C CA . THR A 1 108 ? 30.468 7.663 -5.024 1.00 77.00 108 THR A CA 1
ATOM 883 C C . THR A 1 108 ? 31.964 7.790 -4.771 1.00 77.00 108 THR A C 1
ATOM 885 O O . THR A 1 108 ? 32.377 8.632 -3.975 1.00 77.00 108 THR A O 1
ATOM 888 N N . CYS A 1 109 ? 32.781 6.967 -5.428 1.00 83.56 109 CYS A N 1
ATOM 889 C CA . CYS A 1 109 ? 34.237 7.118 -5.410 1.00 83.56 109 CYS A CA 1
ATOM 890 C C . CYS A 1 109 ? 34.627 8.461 -6.042 1.00 83.56 109 CYS A C 1
ATOM 892 O O . CYS A 1 109 ? 34.213 8.763 -7.163 1.00 83.56 109 CYS A O 1
ATOM 894 N N . THR A 1 110 ? 35.431 9.259 -5.339 1.00 82.19 110 THR A N 1
ATOM 895 C CA . THR A 1 110 ? 35.855 10.594 -5.802 1.00 82.19 110 THR A CA 1
ATOM 896 C C . THR A 1 110 ? 36.804 10.556 -6.999 1.00 82.19 110 THR A C 1
ATOM 898 O O . THR A 1 110 ? 36.962 11.566 -7.678 1.00 82.19 110 THR A O 1
ATOM 901 N N . ILE A 1 111 ? 37.418 9.400 -7.269 1.00 83.75 111 ILE A N 1
ATOM 902 C CA . ILE A 1 111 ? 38.363 9.202 -8.373 1.00 83.75 111 ILE A CA 1
ATOM 903 C C . ILE A 1 111 ? 37.643 8.711 -9.631 1.00 83.75 111 ILE A C 1
ATOM 905 O O . ILE A 1 111 ? 37.792 9.293 -10.701 1.00 83.75 111 ILE A O 1
ATOM 909 N N . SER A 1 112 ? 36.863 7.637 -9.513 1.00 80.25 112 SER A N 1
ATOM 910 C CA . SER A 1 112 ? 36.239 6.977 -10.663 1.00 80.25 112 SER A CA 1
ATOM 911 C C . SER A 1 112 ? 34.851 7.507 -11.013 1.00 80.25 112 SER A C 1
ATOM 913 O O . SER A 1 112 ? 34.360 7.257 -12.113 1.00 80.25 112 SER A O 1
ATOM 915 N N . GLY A 1 113 ? 34.176 8.162 -10.064 1.00 76.00 113 GLY A N 1
ATOM 916 C CA . GLY A 1 113 ? 32.752 8.479 -10.167 1.00 76.00 113 GLY A CA 1
ATOM 917 C C . GLY A 1 113 ? 31.828 7.256 -10.057 1.00 76.00 113 GLY A C 1
ATOM 918 O O . GLY A 1 113 ? 30.612 7.404 -10.191 1.00 76.00 113 GLY A O 1
ATOM 919 N N . ILE A 1 114 ? 32.367 6.055 -9.802 1.00 76.25 114 ILE A N 1
ATOM 920 C CA . ILE A 1 114 ? 31.583 4.823 -9.644 1.00 76.25 114 ILE A CA 1
ATOM 921 C C . ILE A 1 114 ? 30.817 4.877 -8.323 1.00 76.25 114 ILE A C 1
ATOM 923 O O . ILE A 1 114 ? 31.363 5.219 -7.269 1.00 76.25 114 ILE A O 1
ATOM 927 N N . ARG A 1 115 ? 29.528 4.542 -8.400 1.00 73.38 115 ARG A N 1
ATOM 928 C CA . ARG A 1 115 ? 28.582 4.561 -7.284 1.00 73.38 115 ARG A CA 1
ATOM 929 C C . ARG A 1 115 ? 28.469 3.173 -6.661 1.00 73.38 115 ARG A C 1
ATOM 931 O O . ARG A 1 115 ? 28.121 2.216 -7.340 1.00 73.38 115 ARG A O 1
ATOM 938 N N . TYR A 1 116 ? 28.679 3.100 -5.354 1.00 66.44 116 TYR A N 1
ATOM 939 C CA . TYR A 1 116 ? 28.547 1.905 -4.528 1.00 66.44 116 TYR A CA 1
ATOM 940 C C . TYR A 1 116 ? 27.320 2.034 -3.620 1.00 66.44 116 TYR A C 1
ATOM 942 O O . TYR A 1 116 ? 27.137 3.043 -2.932 1.00 66.44 116 TYR A O 1
ATOM 950 N N . ALA A 1 117 ? 26.463 1.015 -3.592 1.00 53.91 117 ALA A N 1
ATOM 951 C CA . ALA A 1 117 ? 25.327 0.967 -2.674 1.00 53.91 117 ALA A CA 1
ATOM 952 C C . ALA A 1 117 ? 25.753 0.383 -1.313 1.00 53.91 117 ALA A C 1
ATOM 954 O O . ALA A 1 117 ? 26.500 -0.590 -1.249 1.00 53.91 117 ALA A O 1
ATOM 955 N N . LYS A 1 118 ? 25.259 0.938 -0.195 1.00 49.91 118 LYS A N 1
ATOM 956 C CA . LYS A 1 118 ? 25.423 0.300 1.127 1.00 49.91 118 LYS A CA 1
ATOM 957 C C . LYS A 1 118 ? 24.666 -1.037 1.158 1.00 49.91 118 LYS A C 1
ATOM 959 O O . LYS A 1 118 ? 23.498 -1.031 0.775 1.00 49.91 118 LYS A O 1
ATOM 964 N N . PRO A 1 119 ? 25.205 -2.118 1.761 1.00 46.19 119 PRO A N 1
ATOM 965 C CA . PRO A 1 119 ? 24.536 -3.425 1.845 1.00 46.19 119 PRO A CA 1
ATOM 966 C C . PRO A 1 119 ? 23.156 -3.394 2.527 1.00 46.19 119 PRO A C 1
ATOM 968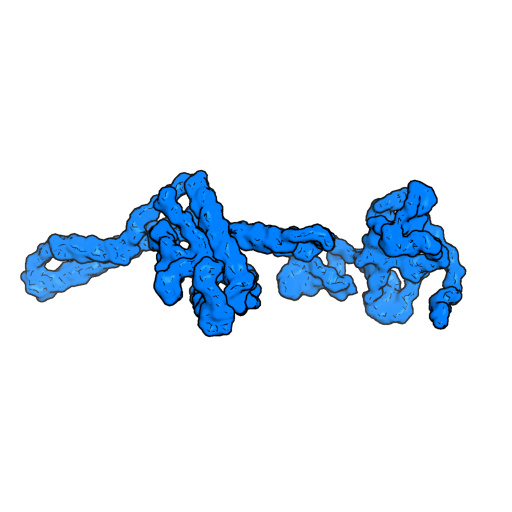 O O . PRO A 1 119 ? 22.298 -4.208 2.211 1.00 46.19 119 PRO A O 1
ATOM 971 N N . LYS A 1 120 ? 22.866 -2.400 3.381 1.00 43.75 120 LYS A N 1
ATOM 972 C CA . LYS A 1 120 ? 21.518 -2.198 3.956 1.00 43.75 120 LYS A CA 1
ATOM 973 C C . LYS A 1 120 ? 20.457 -1.682 2.966 1.00 43.75 120 LYS A C 1
ATOM 975 O O . LYS A 1 120 ? 19.283 -1.669 3.314 1.00 43.75 120 LYS A O 1
ATOM 980 N N . TYR A 1 121 ? 20.858 -1.282 1.761 1.00 40.56 121 TYR A N 1
ATOM 981 C CA . TYR A 1 121 ? 19.991 -0.814 0.673 1.00 40.56 121 TYR A CA 1
ATOM 982 C C . TYR A 1 121 ? 20.168 -1.640 -0.619 1.00 40.56 121 TYR A C 1
ATOM 984 O O . TYR A 1 121 ? 19.628 -1.281 -1.663 1.00 40.56 121 TYR A O 1
ATOM 992 N N . VAL A 1 122 ? 20.905 -2.761 -0.568 1.00 38.16 122 VAL A N 1
ATOM 993 C CA . VAL A 1 122 ? 21.245 -3.566 -1.759 1.00 38.16 122 VAL A CA 1
ATOM 994 C C . VAL A 1 122 ? 20.071 -4.386 -2.312 1.00 38.16 122 VAL A C 1
ATOM 996 O O . VAL A 1 122 ? 20.119 -4.777 -3.470 1.00 38.16 122 VAL A O 1
ATOM 999 N N . ASN A 1 123 ? 18.943 -4.508 -1.607 1.00 35.72 123 ASN A N 1
ATOM 1000 C CA . ASN A 1 123 ? 17.759 -5.174 -2.176 1.00 35.72 123 ASN A CA 1
ATOM 1001 C C . ASN A 1 123 ? 16.850 -4.268 -3.028 1.00 35.72 123 ASN A C 1
ATOM 1003 O O . ASN A 1 123 ? 15.790 -4.711 -3.463 1.00 35.72 123 ASN A O 1
ATOM 1007 N N . THR A 1 124 ? 17.246 -3.021 -3.304 1.00 41.94 124 THR A N 1
ATOM 1008 C CA . THR A 1 124 ? 16.452 -2.104 -4.146 1.00 41.94 124 THR A CA 1
ATOM 1009 C C . THR A 1 124 ? 17.172 -1.586 -5.388 1.00 41.94 124 THR A C 1
ATOM 1011 O O . THR A 1 124 ? 16.514 -0.990 -6.238 1.00 41.94 124 THR A O 1
ATOM 1014 N N . TYR A 1 125 ? 18.487 -1.801 -5.529 1.00 37.84 125 TYR A N 1
ATOM 1015 C CA . TYR A 1 125 ? 19.275 -1.137 -6.581 1.00 37.84 125 TYR A CA 1
ATOM 1016 C C . TYR A 1 125 ? 20.094 -2.039 -7.515 1.00 37.84 125 TYR A C 1
ATOM 1018 O O . TYR A 1 125 ? 20.605 -1.536 -8.513 1.00 37.84 125 TYR A O 1
ATOM 1026 N N . GLN A 1 126 ? 20.157 -3.358 -7.294 1.00 36.12 126 GLN A N 1
ATOM 1027 C CA . GLN A 1 126 ? 20.734 -4.280 -8.292 1.00 36.12 126 GLN A CA 1
ATOM 1028 C C . GLN A 1 126 ? 19.835 -4.509 -9.519 1.00 36.12 126 GLN A C 1
ATOM 1030 O O . GLN A 1 126 ? 20.258 -5.103 -10.502 1.00 36.12 126 GLN A O 1
ATOM 1035 N N . SER A 1 127 ? 18.621 -3.963 -9.532 1.00 37.38 127 SER A N 1
ATOM 1036 C CA . SER A 1 127 ? 17.678 -4.098 -10.645 1.00 37.38 127 SER A CA 1
ATOM 1037 C C . SER A 1 127 ? 17.904 -3.132 -11.817 1.00 37.38 127 SER A C 1
ATOM 1039 O O . SER A 1 127 ? 17.108 -3.159 -12.752 1.00 37.38 127 SER A O 1
ATOM 1041 N N . ASN A 1 128 ? 18.948 -2.290 -11.805 1.00 36.56 128 ASN A N 1
ATOM 1042 C CA . ASN A 1 128 ? 19.136 -1.293 -12.867 1.00 36.56 128 ASN A CA 1
ATOM 1043 C C . ASN A 1 128 ? 20.317 -1.508 -13.822 1.00 36.56 128 ASN A C 1
ATOM 1045 O O . ASN A 1 128 ? 20.285 -0.871 -14.870 1.00 36.56 128 ASN A O 1
ATOM 1049 N N . HIS A 1 129 ? 21.287 -2.403 -13.576 1.00 37.62 129 HIS A N 1
ATOM 1050 C CA . HIS A 1 129 ? 22.443 -2.549 -14.486 1.00 37.62 129 HIS A CA 1
ATOM 1051 C C . HIS A 1 129 ? 22.931 -3.986 -14.772 1.00 37.62 129 HIS A C 1
ATOM 1053 O O . HIS A 1 129 ? 24.080 -4.158 -15.161 1.00 37.62 129 HIS A O 1
ATOM 1059 N N . GLU A 1 130 ? 22.068 -5.007 -14.729 1.00 34.59 130 GLU A N 1
ATOM 1060 C CA . GLU A 1 130 ? 22.292 -6.213 -15.552 1.00 34.59 130 GLU A CA 1
ATOM 1061 C C . GLU A 1 130 ? 21.545 -6.056 -16.882 1.00 34.59 130 GLU A C 1
ATOM 1063 O O . GLU A 1 130 ? 20.390 -6.440 -17.073 1.00 34.59 130 GLU A O 1
ATOM 1068 N N . TYR A 1 131 ? 22.221 -5.366 -17.799 1.00 39.19 131 TYR A N 1
ATOM 1069 C CA . TYR A 1 131 ? 21.767 -5.102 -19.154 1.00 39.19 131 TYR A CA 1
ATOM 1070 C C . TYR A 1 131 ? 21.922 -6.340 -20.036 1.00 39.19 131 TYR A C 1
ATOM 1072 O O . TYR A 1 131 ? 22.978 -6.562 -20.624 1.00 39.19 131 TYR A O 1
ATOM 1080 N N . HIS A 1 132 ? 20.829 -7.060 -20.266 1.00 34.03 132 HIS A N 1
ATOM 1081 C CA . HIS A 1 132 ? 20.664 -7.766 -21.533 1.00 34.03 132 HIS A CA 1
ATOM 1082 C C . HIS A 1 132 ? 19.917 -6.848 -22.505 1.00 34.03 132 HIS A C 1
ATOM 1084 O O . HIS A 1 132 ? 18.745 -6.531 -22.312 1.00 34.03 132 HIS A O 1
ATOM 1090 N N . ARG A 1 133 ? 20.611 -6.392 -23.561 1.00 34.91 133 ARG A N 1
ATOM 1091 C CA . ARG A 1 133 ? 20.074 -5.529 -24.639 1.00 34.91 133 ARG A CA 1
ATOM 1092 C C . ARG A 1 133 ? 19.054 -6.228 -25.550 1.00 34.91 133 ARG A C 1
ATOM 1094 O O . ARG A 1 133 ? 18.652 -5.677 -26.569 1.00 34.91 133 ARG A O 1
ATOM 1101 N N . THR A 1 134 ? 18.601 -7.418 -25.185 1.00 37.78 134 THR A N 1
ATOM 1102 C CA . THR A 1 134 ? 17.604 -8.183 -25.920 1.00 37.78 134 THR A CA 1
ATOM 1103 C C . THR A 1 134 ? 16.497 -8.613 -24.958 1.00 37.78 134 THR A C 1
ATOM 1105 O O . THR A 1 134 ? 16.744 -9.308 -23.978 1.00 37.78 134 THR A O 1
ATOM 1108 N N . SER A 1 135 ? 15.257 -8.233 -25.283 1.00 37.97 135 SER A N 1
ATOM 1109 C CA . SER A 1 135 ? 13.982 -8.696 -24.703 1.00 37.97 135 SER A CA 1
ATOM 1110 C C . SER A 1 135 ? 13.364 -7.905 -23.530 1.00 37.97 135 SER A C 1
ATOM 1112 O O . SER A 1 135 ? 14.030 -7.313 -22.699 1.00 37.97 135 SER A O 1
ATOM 1114 N N . SER A 1 136 ? 12.027 -7.939 -23.513 1.00 42.62 136 SER A N 1
ATOM 1115 C CA . SER A 1 136 ? 10.971 -7.566 -22.539 1.00 42.62 136 SER A CA 1
ATOM 1116 C C . SER A 1 136 ? 11.216 -7.568 -21.002 1.00 42.62 136 SER A C 1
ATOM 1118 O O . SER A 1 136 ? 10.252 -7.572 -20.234 1.00 42.62 136 SER A O 1
ATOM 1120 N N . THR A 1 137 ? 12.449 -7.586 -20.504 1.00 43.84 137 THR A N 1
ATOM 1121 C CA . THR A 1 137 ? 12.807 -7.870 -19.100 1.00 43.84 137 THR A CA 1
ATOM 1122 C C . THR A 1 137 ? 12.662 -6.677 -18.148 1.00 43.84 137 THR A C 1
ATOM 1124 O O . THR A 1 137 ? 12.220 -6.866 -17.016 1.00 43.84 137 THR A O 1
ATOM 1127 N N . VAL A 1 138 ? 12.918 -5.442 -18.596 1.00 48.03 138 VAL A N 1
ATOM 1128 C CA . VAL A 1 138 ? 12.856 -4.226 -17.746 1.00 48.03 138 VAL A CA 1
ATOM 1129 C C . VAL A 1 138 ? 11.457 -3.994 -17.155 1.00 48.03 138 VAL A C 1
ATOM 1131 O O . VAL A 1 138 ? 11.312 -3.624 -15.989 1.00 48.03 138 VAL A O 1
ATOM 1134 N N . VAL A 1 139 ? 10.406 -4.276 -17.932 1.00 51.44 139 VAL A N 1
ATOM 1135 C CA . VAL A 1 139 ? 9.010 -4.157 -17.477 1.00 51.44 139 VAL A CA 1
ATOM 1136 C C . VAL A 1 139 ? 8.695 -5.194 -16.392 1.00 51.44 139 VAL A C 1
ATOM 1138 O O . VAL A 1 139 ? 8.008 -4.876 -15.422 1.00 51.44 139 VAL A O 1
ATOM 1141 N N . ARG A 1 140 ? 9.252 -6.410 -16.499 1.00 52.81 140 ARG A N 1
ATOM 1142 C CA . ARG A 1 140 ? 9.024 -7.500 -15.535 1.00 52.81 140 ARG A CA 1
ATOM 1143 C C . ARG A 1 140 ? 9.676 -7.223 -14.179 1.00 52.81 140 ARG A C 1
ATOM 1145 O O . ARG A 1 140 ? 9.073 -7.520 -13.153 1.00 52.81 140 ARG A O 1
ATOM 1152 N N . VAL A 1 141 ? 10.859 -6.606 -14.162 1.00 55.56 141 VAL A N 1
ATOM 1153 C CA . VAL A 1 141 ? 11.576 -6.258 -12.921 1.00 55.56 141 VAL A CA 1
ATOM 1154 C C . VAL A 1 141 ? 10.857 -5.146 -12.150 1.00 55.56 141 VAL A C 1
ATOM 1156 O O . VAL A 1 141 ? 10.667 -5.261 -10.939 1.00 55.56 141 VAL A O 1
ATOM 1159 N N . GLN A 1 142 ? 10.371 -4.108 -12.842 1.00 64.62 142 GLN A N 1
ATOM 1160 C CA . GLN A 1 142 ? 9.582 -3.038 -12.211 1.00 64.62 142 GLN A CA 1
ATOM 1161 C C . GLN A 1 142 ? 8.257 -3.558 -11.639 1.00 64.62 142 GLN A C 1
ATOM 1163 O O . GLN A 1 142 ? 7.875 -3.185 -10.531 1.00 64.62 142 GLN A O 1
ATOM 1168 N N . GLN A 1 143 ? 7.575 -4.446 -12.370 1.00 70.62 143 GLN A N 1
ATOM 1169 C CA . GLN A 1 143 ? 6.349 -5.090 -11.896 1.00 70.62 143 GLN A CA 1
ATOM 1170 C C . GLN A 1 143 ? 6.612 -5.986 -10.685 1.00 70.62 143 GLN A C 1
ATOM 1172 O O . GLN A 1 143 ? 5.872 -5.915 -9.710 1.00 70.62 143 GLN A O 1
ATOM 1177 N N . HIS A 1 144 ? 7.672 -6.799 -10.708 1.00 76.56 144 HIS A N 1
ATOM 1178 C CA . HIS A 1 144 ? 8.018 -7.649 -9.569 1.00 76.56 144 HIS A CA 1
ATOM 1179 C C . HIS A 1 144 ? 8.322 -6.816 -8.319 1.00 76.56 144 HIS A C 1
ATOM 1181 O O . HIS A 1 144 ? 7.790 -7.095 -7.249 1.00 76.56 144 HIS A O 1
ATOM 1187 N N . HIS A 1 145 ? 9.087 -5.732 -8.466 1.00 80.19 145 HIS A N 1
ATOM 1188 C CA . HIS A 1 145 ? 9.389 -4.833 -7.357 1.00 80.19 145 HIS A CA 1
ATOM 1189 C C . HIS A 1 145 ? 8.134 -4.158 -6.779 1.00 80.19 145 HIS A C 1
ATOM 1191 O O . HIS A 1 145 ? 7.953 -4.119 -5.560 1.00 80.19 145 HIS A O 1
ATOM 1197 N N . LEU A 1 146 ? 7.236 -3.679 -7.648 1.00 84.50 146 LEU A N 1
ATOM 1198 C CA . LEU A 1 146 ? 5.943 -3.136 -7.234 1.00 84.50 146 LEU A CA 1
ATOM 1199 C C . LEU A 1 146 ? 5.125 -4.179 -6.468 1.00 84.50 146 LEU A C 1
ATOM 1201 O O . LEU A 1 146 ? 4.556 -3.849 -5.430 1.00 84.50 146 LEU A O 1
ATOM 1205 N N . LYS A 1 147 ? 5.087 -5.425 -6.954 1.00 88.31 147 LYS A N 1
ATOM 1206 C CA . LYS A 1 147 ? 4.369 -6.521 -6.297 1.00 88.31 147 LYS A CA 1
ATOM 1207 C C . LYS A 1 147 ? 4.917 -6.800 -4.900 1.00 88.31 147 LYS A C 1
ATOM 1209 O O . LYS A 1 147 ? 4.129 -6.903 -3.967 1.00 88.31 147 LYS A O 1
ATOM 1214 N N . THR A 1 148 ? 6.236 -6.841 -4.729 1.00 90.06 148 THR A N 1
ATOM 1215 C CA . THR A 1 148 ? 6.861 -7.052 -3.413 1.00 90.06 148 THR A CA 1
ATOM 1216 C C . THR A 1 148 ? 6.496 -5.940 -2.429 1.00 90.06 148 THR A C 1
ATOM 1218 O O . THR A 1 148 ? 6.029 -6.220 -1.328 1.00 90.06 148 THR A O 1
ATOM 1221 N N . ILE A 1 149 ? 6.617 -4.670 -2.833 1.00 89.38 149 ILE A N 1
ATOM 1222 C CA . ILE A 1 149 ? 6.254 -3.544 -1.954 1.00 89.38 149 ILE A CA 1
ATOM 1223 C C . ILE A 1 149 ? 4.749 -3.541 -1.662 1.00 89.38 149 ILE A C 1
ATOM 1225 O O . ILE A 1 149 ? 4.338 -3.280 -0.531 1.00 89.38 149 ILE A O 1
ATOM 1229 N N . ALA A 1 150 ? 3.916 -3.831 -2.662 1.00 93.12 150 ALA A N 1
ATOM 1230 C CA . ALA A 1 150 ? 2.472 -3.916 -2.488 1.00 93.12 150 ALA A CA 1
ATOM 1231 C C . ALA A 1 150 ? 2.086 -5.004 -1.486 1.00 93.12 150 ALA A C 1
ATOM 1233 O O . ALA A 1 150 ? 1.274 -4.738 -0.597 1.00 93.12 150 ALA A O 1
ATOM 1234 N N . TYR A 1 151 ? 2.718 -6.172 -1.578 1.00 95.12 151 TYR A N 1
ATOM 1235 C CA . TYR A 1 151 ? 2.538 -7.267 -0.637 1.00 95.12 151 TYR A CA 1
ATOM 1236 C C . TYR A 1 151 ? 2.906 -6.841 0.792 1.00 95.12 151 TYR A C 1
ATOM 1238 O O . TYR A 1 151 ? 2.105 -7.017 1.711 1.00 95.12 151 TYR A O 1
ATOM 1246 N N . ASP A 1 152 ? 4.064 -6.207 0.983 1.00 93.94 152 ASP A N 1
ATOM 1247 C CA . ASP A 1 152 ? 4.520 -5.753 2.303 1.00 93.94 152 ASP A CA 1
ATOM 1248 C C . ASP A 1 152 ? 3.602 -4.675 2.902 1.00 93.94 152 ASP A C 1
ATOM 1250 O O . ASP A 1 152 ? 3.286 -4.692 4.097 1.00 93.94 152 ASP A O 1
ATOM 1254 N N . VAL A 1 153 ? 3.135 -3.729 2.079 1.00 94.69 153 VAL A N 1
ATOM 1255 C CA . VAL A 1 153 ? 2.167 -2.699 2.490 1.00 94.69 153 VAL A CA 1
ATOM 1256 C C . VAL A 1 153 ? 0.841 -3.343 2.896 1.00 94.69 153 VAL A C 1
ATOM 1258 O O . VAL A 1 153 ? 0.319 -3.015 3.964 1.00 94.69 153 VAL A O 1
ATOM 1261 N N . LEU A 1 154 ? 0.320 -4.270 2.089 1.00 95.06 154 LEU A N 1
ATOM 1262 C CA . LEU A 1 154 ? -0.909 -5.015 2.372 1.00 95.06 154 LEU A CA 1
ATOM 1263 C C . LEU A 1 154 ? -0.802 -5.787 3.680 1.00 95.06 154 LEU A C 1
ATOM 1265 O O . LEU A 1 154 ? -1.638 -5.609 4.564 1.00 95.06 154 LEU A O 1
ATOM 1269 N N . PHE A 1 155 ? 0.253 -6.583 3.834 1.00 95.19 155 PHE A N 1
ATOM 1270 C CA . PHE A 1 155 ? 0.472 -7.378 5.034 1.00 95.19 155 PHE A CA 1
ATOM 1271 C C . PHE A 1 155 ? 0.572 -6.485 6.275 1.00 95.19 155 PHE A C 1
ATOM 1273 O O . PHE A 1 155 ? -0.075 -6.733 7.294 1.00 95.19 155 PHE A O 1
ATOM 1280 N N . ARG A 1 156 ? 1.310 -5.372 6.178 1.00 94.44 156 ARG A N 1
ATOM 1281 C CA . ARG A 1 156 ? 1.434 -4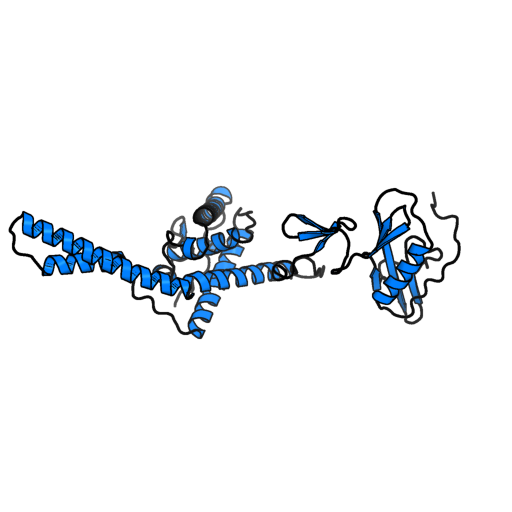.401 7.270 1.00 94.44 156 ARG A CA 1
ATOM 1282 C C . ARG A 1 156 ? 0.093 -3.772 7.654 1.00 94.44 156 ARG A C 1
ATOM 1284 O O . ARG A 1 156 ? -0.171 -3.623 8.847 1.00 94.44 156 ARG A O 1
ATOM 1291 N N . LEU A 1 157 ? -0.730 -3.391 6.680 1.00 93.56 157 LEU A N 1
ATOM 1292 C CA . LEU A 1 157 ? -2.022 -2.742 6.925 1.00 93.56 157 LEU A CA 1
ATOM 1293 C C . LEU A 1 157 ? -3.098 -3.714 7.410 1.00 93.56 157 LEU A C 1
ATOM 1295 O O . LEU A 1 157 ? -3.934 -3.322 8.224 1.00 93.56 157 LEU A O 1
ATOM 1299 N N . LEU A 1 158 ? -3.098 -4.945 6.901 1.00 91.31 158 LEU A N 1
ATOM 1300 C CA . LEU A 1 158 ? -4.174 -5.904 7.126 1.00 91.31 158 LEU A CA 1
ATOM 1301 C C . LEU A 1 158 ? -3.869 -6.899 8.239 1.00 91.31 158 LEU A C 1
ATOM 1303 O O . LEU A 1 158 ? -4.786 -7.216 8.981 1.00 91.31 158 LEU A O 1
ATOM 1307 N N . PHE A 1 159 ? -2.631 -7.378 8.379 1.00 92.31 159 PHE A N 1
ATOM 1308 C CA . PHE A 1 159 ? -2.335 -8.576 9.181 1.00 92.31 159 PHE A CA 1
ATOM 1309 C C . PHE A 1 159 ? -1.207 -8.414 10.207 1.00 92.31 159 PHE A C 1
ATOM 1311 O O . PHE A 1 159 ? -0.968 -9.321 10.995 1.00 92.31 159 PHE A O 1
ATOM 1318 N N . SER A 1 160 ? -0.517 -7.270 10.247 1.00 92.06 160 SER A N 1
ATOM 1319 C CA . SER A 1 160 ? 0.588 -7.086 11.197 1.00 92.06 160 SER A CA 1
ATOM 1320 C C . SER A 1 160 ? 0.158 -7.127 12.667 1.00 92.06 160 SER A C 1
ATOM 1322 O O . SER A 1 160 ? -0.948 -6.735 13.034 1.00 92.06 160 SER A O 1
ATOM 1324 N N . GLU A 1 161 ? 1.091 -7.469 13.555 1.00 90.62 161 GLU A N 1
ATOM 1325 C CA . GLU A 1 161 ? 0.880 -7.356 15.006 1.00 90.62 161 GLU A CA 1
ATOM 1326 C C . GLU A 1 161 ? 0.477 -5.931 15.413 1.00 90.62 161 GLU A C 1
ATOM 1328 O O . GLU A 1 161 ? -0.437 -5.737 16.210 1.00 90.62 161 GLU A O 1
ATOM 1333 N N . LYS A 1 162 ? 1.068 -4.912 14.774 1.00 91.50 162 LYS A N 1
ATOM 1334 C CA . LYS A 1 162 ? 0.688 -3.507 14.986 1.00 91.50 162 LYS A CA 1
ATOM 1335 C C . LYS A 1 162 ? -0.773 -3.238 14.646 1.00 91.50 162 LYS A C 1
ATOM 1337 O O . LYS A 1 162 ? -1.422 -2.445 15.330 1.00 91.50 162 LYS A O 1
ATOM 1342 N N . ARG A 1 163 ? -1.299 -3.882 13.598 1.00 89.88 163 ARG A N 1
ATOM 1343 C CA . ARG A 1 163 ? -2.715 -3.789 13.227 1.00 89.88 163 ARG A CA 1
ATOM 1344 C C . ARG A 1 163 ? -3.597 -4.338 14.345 1.00 89.88 163 ARG A C 1
ATOM 1346 O O . ARG A 1 163 ? -4.576 -3.692 14.724 1.00 89.88 163 ARG A O 1
ATOM 1353 N N . PHE A 1 164 ? -3.214 -5.482 14.898 1.00 87.19 164 PHE A N 1
ATOM 1354 C CA . PHE A 1 164 ? -3.922 -6.119 16.002 1.00 87.19 164 PHE A CA 1
ATOM 1355 C C . PHE A 1 164 ? -3.892 -5.278 17.285 1.00 87.19 164 PHE A C 1
ATOM 1357 O O . PHE A 1 164 ? -4.932 -5.039 17.904 1.00 87.19 164 PHE A O 1
ATOM 1364 N N . GLU A 1 165 ? -2.722 -4.760 17.659 1.00 89.75 165 GLU A N 1
ATOM 1365 C CA . GLU A 1 165 ? -2.573 -3.868 18.810 1.00 89.75 165 GLU A CA 1
ATOM 1366 C C . GLU A 1 165 ? -3.419 -2.598 18.665 1.00 89.75 165 GLU A C 1
ATOM 1368 O O . GLU A 1 165 ? -4.072 -2.175 19.624 1.00 89.75 165 GLU A O 1
ATOM 1373 N N . ALA A 1 166 ? -3.455 -2.011 17.465 1.00 88.56 166 ALA A N 1
ATOM 1374 C CA . ALA A 1 166 ? -4.258 -0.827 17.182 1.00 88.56 166 ALA A CA 1
ATOM 1375 C C . ALA A 1 166 ? -5.764 -1.099 17.338 1.00 88.56 166 ALA A C 1
ATOM 1377 O O . ALA A 1 166 ? -6.463 -0.292 17.954 1.00 88.56 166 ALA A O 1
ATOM 1378 N N . GLU A 1 167 ? -6.266 -2.241 16.854 1.00 85.44 167 GLU A N 1
ATOM 1379 C CA . GLU A 1 167 ? -7.670 -2.631 17.058 1.00 85.44 167 GLU A CA 1
ATOM 1380 C C . GLU A 1 167 ? -7.985 -2.912 18.528 1.00 85.44 167 GLU A C 1
ATOM 1382 O O . GLU A 1 167 ? -8.984 -2.422 19.060 1.00 85.44 167 GLU A O 1
ATOM 1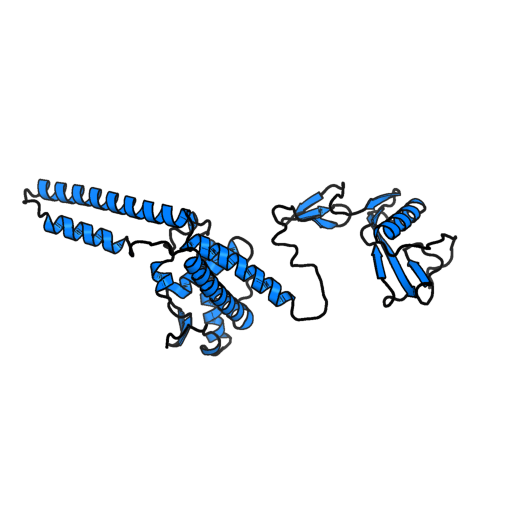387 N N . LYS A 1 168 ? -7.099 -3.613 19.241 1.00 86.69 168 LYS A N 1
ATOM 1388 C CA . LYS A 1 168 ? -7.271 -3.860 20.678 1.00 86.69 168 LYS A CA 1
ATOM 1389 C C . LYS A 1 168 ? -7.316 -2.553 21.474 1.00 86.69 168 LYS A C 1
ATOM 1391 O O . LYS A 1 168 ? -8.167 -2.389 22.353 1.00 86.69 168 LYS A O 1
ATOM 1396 N N . LYS A 1 169 ? -6.439 -1.600 21.148 1.00 88.50 169 LYS A N 1
ATOM 1397 C CA . LYS A 1 169 ? -6.441 -0.261 21.750 1.00 88.50 169 LYS A CA 1
ATOM 1398 C C . LYS A 1 169 ? -7.741 0.484 21.448 1.00 88.50 169 LYS A C 1
ATOM 1400 O O . LYS A 1 169 ? -8.318 1.080 22.353 1.00 88.50 169 LYS A O 1
ATOM 1405 N N . LYS A 1 170 ? -8.249 0.387 20.219 1.00 86.12 170 LYS A N 1
ATOM 1406 C CA . LYS A 1 170 ? -9.524 0.994 19.823 1.00 86.12 170 LYS A CA 1
ATOM 1407 C C . LYS A 1 170 ? -10.695 0.457 20.647 1.00 86.12 170 LYS A C 1
ATOM 1409 O O . LYS A 1 170 ? -11.502 1.247 21.135 1.00 86.12 170 LYS A O 1
ATOM 1414 N N . LEU A 1 171 ? -10.764 -0.859 20.866 1.00 86.31 171 LEU A N 1
ATOM 1415 C CA . LEU A 1 171 ? -11.772 -1.469 21.744 1.00 86.31 171 LEU A CA 1
ATOM 1416 C C . LEU A 1 171 ? -11.699 -0.895 23.166 1.00 86.31 171 LEU A C 1
ATOM 1418 O O . LEU A 1 171 ? -12.724 -0.524 23.744 1.00 86.31 171 LEU A O 1
ATOM 1422 N N . PHE A 1 172 ? -10.489 -0.774 23.712 1.00 88.88 172 PHE A N 1
ATOM 1423 C CA . PHE A 1 172 ? -10.271 -0.199 25.037 1.00 88.88 172 PHE A CA 1
ATOM 1424 C C . PHE A 1 172 ? -10.698 1.278 25.115 1.00 88.88 172 PHE A C 1
ATOM 1426 O O . PHE A 1 172 ? -11.387 1.679 26.058 1.00 88.88 172 PHE A O 1
ATOM 1433 N N . ASP A 1 173 ? -10.352 2.082 24.109 1.00 90.38 173 ASP A N 1
ATOM 1434 C CA . ASP A 1 173 ? -10.720 3.499 24.043 1.00 90.38 173 ASP A CA 1
ATOM 1435 C C . ASP A 1 173 ? -12.244 3.685 23.941 1.00 90.38 173 ASP A C 1
ATOM 1437 O O . ASP A 1 173 ? -12.814 4.545 24.619 1.00 90.38 173 ASP A O 1
ATOM 1441 N N . VAL A 1 174 ? -12.934 2.825 23.184 1.00 89.50 174 VAL A N 1
ATOM 1442 C CA . VAL A 1 174 ? -14.404 2.816 23.108 1.00 89.50 174 VAL A CA 1
ATOM 1443 C C . VAL A 1 174 ? -15.027 2.471 24.461 1.00 89.50 174 VAL A C 1
ATOM 1445 O O . VAL A 1 174 ? -15.942 3.167 24.904 1.00 89.50 174 VAL A O 1
ATOM 1448 N N . GLN A 1 175 ? -14.515 1.460 25.168 1.00 90.38 175 GLN A N 1
ATOM 1449 C CA . GLN A 1 175 ? -14.989 1.128 26.518 1.00 90.38 175 GLN A CA 1
ATOM 1450 C C . GLN A 1 175 ? -14.786 2.292 27.495 1.00 90.38 175 GLN A C 1
ATOM 1452 O O . GLN A 1 175 ? -15.659 2.580 28.320 1.00 90.38 175 GLN A O 1
ATOM 1457 N N . LYS A 1 176 ? -13.649 2.989 27.404 1.00 93.56 176 LYS A N 1
ATOM 1458 C CA . LYS A 1 176 ? -13.366 4.175 28.220 1.00 93.56 176 LYS A CA 1
ATOM 1459 C C . LYS A 1 176 ? -14.347 5.309 27.922 1.00 93.56 176 LYS A C 1
ATOM 1461 O O . LYS A 1 176 ? -14.808 5.972 28.853 1.00 93.56 176 LYS A O 1
ATOM 1466 N N . ASP A 1 177 ? -14.691 5.518 26.658 1.00 92.12 177 ASP A N 1
ATOM 1467 C CA . ASP A 1 177 ? -15.645 6.547 26.252 1.00 92.12 177 ASP A CA 1
ATOM 1468 C C . ASP A 1 177 ? -17.084 6.212 26.662 1.00 92.12 177 ASP A C 1
ATOM 1470 O O . ASP A 1 177 ? -17.775 7.095 27.170 1.00 92.12 177 ASP A O 1
ATOM 1474 N N . ILE A 1 178 ? -17.503 4.944 26.578 1.00 93.75 178 ILE A N 1
ATOM 1475 C CA . ILE A 1 178 ? -18.791 4.485 27.129 1.00 93.75 178 ILE A CA 1
ATOM 1476 C C . ILE A 1 178 ? -18.861 4.776 28.634 1.00 93.75 178 ILE A C 1
ATOM 1478 O O . ILE A 1 178 ? -19.835 5.361 29.106 1.00 93.75 178 ILE A O 1
ATOM 1482 N N . LYS A 1 179 ? -17.804 4.454 29.395 1.00 93.94 179 LYS A N 1
ATOM 1483 C CA . LYS A 1 179 ? -17.749 4.741 30.841 1.00 93.94 179 LYS A CA 1
ATOM 1484 C C . LYS A 1 179 ? -17.878 6.236 31.139 1.00 93.94 179 LYS A C 1
ATOM 1486 O O . LYS A 1 179 ? -18.660 6.621 32.006 1.00 93.94 179 LYS A O 1
ATOM 1491 N N . LYS A 1 180 ? -17.142 7.092 30.419 1.00 95.19 180 LYS A N 1
ATOM 1492 C CA . LYS A 1 180 ? -17.254 8.557 30.567 1.00 95.19 180 LYS A CA 1
ATOM 1493 C C . LYS A 1 180 ? -18.673 9.040 30.269 1.00 95.19 180 LYS A C 1
ATOM 1495 O O . LYS A 1 180 ? -19.197 9.892 30.987 1.00 95.19 180 LYS A O 1
ATOM 1500 N N . HIS A 1 181 ? -19.284 8.495 29.221 1.00 93.38 181 HIS A N 1
ATOM 1501 C CA . HIS A 1 181 ? -20.633 8.848 28.805 1.00 93.38 181 HIS A CA 1
ATOM 1502 C C . HIS A 1 181 ? -21.675 8.461 29.859 1.00 93.38 181 HIS A C 1
ATOM 1504 O O . HIS A 1 181 ? -22.480 9.297 30.263 1.00 93.38 181 HIS A O 1
ATOM 1510 N N . TRP A 1 182 ? -21.581 7.256 30.422 1.00 94.44 182 TRP A N 1
ATOM 1511 C CA . TRP A 1 182 ? -22.431 6.825 31.535 1.00 94.44 182 TRP A CA 1
ATOM 1512 C C . TRP A 1 182 ? -22.287 7.696 32.782 1.00 94.44 182 TRP A C 1
ATOM 1514 O O . TRP A 1 182 ? -23.292 8.036 33.404 1.00 94.44 182 TRP A O 1
ATOM 1524 N N . VAL A 1 183 ? -21.068 8.121 33.128 1.00 94.44 183 VAL A N 1
ATOM 1525 C CA . VAL A 1 183 ? -20.855 9.069 34.236 1.00 94.44 183 VAL A CA 1
ATOM 1526 C C . VAL A 1 183 ? -21.558 10.402 33.959 1.00 94.44 183 VAL A C 1
ATOM 1528 O O . VAL A 1 183 ? -22.165 10.975 34.865 1.00 94.44 183 VAL A O 1
ATOM 1531 N N . LYS A 1 184 ? -21.520 10.892 32.714 1.00 94.44 184 LYS A N 1
ATOM 1532 C CA . LYS A 1 184 ? -22.223 12.119 32.311 1.00 94.44 184 LYS A CA 1
ATOM 1533 C C . LYS A 1 184 ? -23.743 11.958 32.401 1.00 94.44 184 LYS A C 1
ATOM 1535 O O . LYS A 1 184 ? -24.400 12.840 32.951 1.00 94.44 184 LYS A O 1
ATOM 1540 N N . MET A 1 185 ? -24.287 10.839 31.919 1.00 93.38 185 MET A N 1
ATOM 1541 C CA . MET A 1 185 ? -25.718 10.534 32.025 1.00 93.38 185 MET A CA 1
ATOM 1542 C C . MET A 1 185 ? -26.156 10.472 33.488 1.00 93.38 185 MET A C 1
ATOM 1544 O O . MET A 1 185 ? -27.097 11.165 33.861 1.00 93.38 185 MET A O 1
ATOM 1548 N N . LYS A 1 186 ? -25.425 9.735 34.337 1.00 92.38 186 LYS A N 1
ATOM 1549 C CA . LYS A 1 186 ? -25.702 9.645 35.778 1.00 92.38 186 LYS A CA 1
ATOM 1550 C C . LYS A 1 186 ? -25.783 11.029 36.428 1.00 92.38 186 LYS A C 1
ATOM 1552 O O . LYS A 1 186 ? -26.785 11.342 37.054 1.00 92.38 186 LYS A O 1
ATOM 1557 N N . ARG A 1 187 ? -24.793 11.900 36.186 1.00 93.62 187 ARG A N 1
ATOM 1558 C CA . ARG A 1 187 ? -24.806 13.286 36.698 1.00 93.62 187 ARG A CA 1
ATOM 1559 C C . ARG A 1 187 ? -26.024 14.086 36.220 1.00 93.62 187 ARG A C 1
ATOM 1561 O O . ARG A 1 187 ? -26.526 14.932 36.953 1.00 93.62 187 ARG A O 1
ATOM 1568 N N . SER A 1 188 ? -26.492 13.844 34.995 1.00 92.62 188 SER A N 1
ATOM 1569 C CA . SER A 1 188 ? -27.697 14.485 34.454 1.00 92.62 188 SER A CA 1
ATOM 1570 C C . SER A 1 188 ? -28.975 13.994 35.146 1.00 92.62 188 SER A C 1
ATOM 1572 O O . SER A 1 188 ? -29.853 14.804 35.453 1.00 92.62 188 SER A O 1
ATOM 1574 N N . TYR A 1 189 ? -29.073 12.691 35.430 1.00 92.44 189 TYR A N 1
ATOM 1575 C CA . TYR A 1 189 ? -30.166 12.110 36.220 1.00 92.44 189 TYR A CA 1
ATOM 1576 C C . TYR A 1 189 ? -30.163 12.657 37.652 1.00 92.44 189 TYR A C 1
ATOM 1578 O O . TYR A 1 189 ? -31.191 13.151 38.111 1.00 92.44 189 TYR A O 1
ATOM 1586 N N . ASP A 1 190 ? -28.994 12.704 38.299 1.00 91.69 190 ASP A N 1
ATOM 1587 C CA . ASP A 1 190 ? -28.829 13.263 39.646 1.00 91.69 190 ASP A CA 1
ATOM 1588 C C . ASP A 1 190 ? -29.278 14.738 39.700 1.00 91.69 190 ASP A C 1
ATOM 1590 O O . ASP A 1 190 ? -30.021 15.140 40.597 1.00 91.69 190 ASP A O 1
ATOM 1594 N N . LYS A 1 191 ? -28.894 15.550 38.701 1.00 94.69 191 LYS A N 1
ATOM 1595 C CA . LYS A 1 191 ? -29.275 16.973 38.617 1.00 94.69 191 LYS A CA 1
ATOM 1596 C C . LYS A 1 191 ? -30.775 17.175 38.386 1.00 94.69 191 LYS A C 1
ATOM 1598 O O . LYS A 1 191 ? -31.355 18.110 38.929 1.00 94.69 191 LYS A O 1
ATOM 1603 N N . SER A 1 192 ? -31.390 16.327 37.565 1.00 92.81 192 SER A N 1
ATOM 1604 C CA . SER A 1 192 ? -32.826 16.391 37.255 1.00 92.81 192 SER A CA 1
ATOM 1605 C C . SER A 1 192 ? -33.704 15.661 38.278 1.00 92.81 192 SER A C 1
ATOM 1607 O O . SER A 1 192 ? -34.925 15.732 38.168 1.00 92.81 192 SER A O 1
ATOM 1609 N N . LYS A 1 193 ? -33.101 14.975 39.264 1.00 91.62 193 LYS A N 1
ATOM 1610 C CA . LYS A 1 193 ? -33.775 14.100 40.241 1.00 91.62 193 LYS A CA 1
ATOM 1611 C C . LYS A 1 193 ? -34.682 13.046 39.591 1.00 91.62 193 LYS A C 1
ATOM 1613 O O . LYS A 1 193 ? -35.670 12.621 40.184 1.00 91.62 193 LYS A O 1
ATOM 1618 N N . SER A 1 194 ? -34.363 12.636 38.367 1.00 88.50 194 SER A N 1
ATOM 1619 C CA . SER A 1 194 ? -35.125 11.619 37.646 1.00 88.50 194 SER A CA 1
ATOM 1620 C C . SER A 1 194 ? -34.544 10.225 37.895 1.00 88.50 194 SER A C 1
ATOM 1622 O O . SER A 1 194 ? -33.352 10.070 38.161 1.00 88.50 194 SER A O 1
ATOM 1624 N N . ILE A 1 195 ? -35.394 9.196 37.835 1.00 88.00 195 ILE A N 1
ATOM 1625 C CA . ILE A 1 195 ? -34.967 7.803 38.012 1.00 88.00 195 ILE A CA 1
ATOM 1626 C C . ILE A 1 195 ? -34.047 7.419 36.848 1.00 88.00 195 ILE A C 1
ATOM 1628 O O . ILE A 1 195 ? -34.351 7.685 35.684 1.00 88.00 195 ILE A O 1
ATOM 1632 N N . VAL A 1 196 ? -32.921 6.777 37.165 1.00 87.69 196 VAL A N 1
ATOM 1633 C CA . VAL A 1 196 ? -31.949 6.329 36.164 1.00 87.69 196 VAL A CA 1
ATOM 1634 C C . VAL A 1 196 ? -32.595 5.294 35.246 1.00 87.69 196 VAL A C 1
ATOM 1636 O O . VAL A 1 196 ? -32.913 4.181 35.663 1.00 87.69 196 VAL A O 1
ATOM 1639 N N . ASN A 1 197 ? -32.751 5.646 33.970 1.00 90.81 197 ASN A N 1
ATOM 1640 C CA . ASN A 1 197 ? -33.221 4.714 32.954 1.00 90.81 197 ASN A CA 1
ATOM 1641 C C . ASN A 1 197 ? -32.040 3.897 32.409 1.00 90.81 197 ASN A C 1
ATOM 1643 O O . ASN A 1 197 ? -31.331 4.321 31.493 1.00 90.81 197 ASN A O 1
ATOM 1647 N N . VAL A 1 198 ? -31.840 2.707 32.977 1.00 89.75 198 VAL A N 1
ATOM 1648 C CA . VAL A 1 198 ? -30.752 1.790 32.597 1.00 89.75 198 VAL A CA 1
ATOM 1649 C C . VAL A 1 198 ? -30.846 1.376 31.126 1.00 89.75 198 VAL A C 1
ATOM 1651 O O . VAL A 1 198 ? -29.822 1.291 30.451 1.00 89.75 198 VAL A O 1
ATOM 1654 N N . LEU A 1 199 ? -32.058 1.184 30.596 1.00 93.19 199 LEU A N 1
ATOM 1655 C CA . LEU A 1 199 ? -32.257 0.803 29.198 1.00 93.19 199 LEU A CA 1
ATOM 1656 C C . LEU A 1 199 ? -31.763 1.900 28.245 1.00 93.19 199 LEU A C 1
ATOM 1658 O O . LEU A 1 199 ? -31.082 1.602 27.266 1.00 93.19 199 LEU A O 1
ATOM 1662 N N . SER A 1 200 ? -32.023 3.169 28.573 1.00 91.38 200 SER A N 1
ATOM 1663 C CA . SER A 1 200 ? -31.477 4.314 27.832 1.00 91.38 200 SER A CA 1
ATOM 1664 C C . SER A 1 200 ? -29.944 4.304 27.837 1.00 91.38 200 SER A C 1
ATOM 1666 O O . SER A 1 200 ? -29.308 4.416 26.790 1.00 91.38 200 SER A O 1
ATOM 1668 N N . MET A 1 201 ? -29.332 4.065 29.003 1.00 92.38 201 MET A N 1
ATOM 1669 C CA . MET A 1 201 ? -27.872 3.988 29.127 1.00 92.38 201 MET A CA 1
ATOM 1670 C C . MET A 1 201 ? -27.263 2.839 28.308 1.00 92.38 201 MET A C 1
ATOM 1672 O O . MET A 1 201 ? -26.197 3.015 27.711 1.00 92.38 201 MET A O 1
ATOM 1676 N N . ILE A 1 202 ? -27.922 1.676 28.263 1.00 93.69 202 ILE A N 1
ATOM 1677 C CA . ILE A 1 202 ? -27.491 0.526 27.454 1.00 93.69 202 ILE A CA 1
ATOM 1678 C C . ILE A 1 202 ? -27.623 0.839 25.961 1.00 93.69 202 ILE A C 1
ATOM 1680 O O . ILE A 1 202 ? -26.676 0.607 25.210 1.00 93.69 202 ILE A O 1
ATOM 1684 N N . ASN A 1 203 ? -28.749 1.414 25.531 1.00 93.75 203 ASN A N 1
ATOM 1685 C CA . ASN A 1 203 ? -28.978 1.777 24.131 1.00 93.75 203 ASN A CA 1
ATOM 1686 C C . ASN A 1 203 ? -27.947 2.800 23.634 1.00 93.75 203 ASN A C 1
ATOM 1688 O O . ASN A 1 203 ? -27.394 2.644 22.544 1.00 93.75 203 ASN A O 1
ATOM 1692 N N . GLU A 1 204 ? -27.625 3.810 24.446 1.00 92.19 204 GLU A N 1
ATOM 1693 C CA . GLU A 1 204 ? -26.593 4.791 24.100 1.00 92.19 204 GLU A CA 1
ATOM 1694 C C . GLU A 1 204 ? -25.187 4.171 24.061 1.00 92.19 204 GLU A C 1
ATOM 1696 O O . GLU A 1 204 ? -24.409 4.467 23.151 1.00 92.19 204 GLU A O 1
ATOM 1701 N N . ALA A 1 205 ? -24.864 3.252 24.977 1.00 91.12 205 ALA A N 1
ATOM 1702 C CA . ALA A 1 205 ? -23.607 2.504 24.922 1.00 91.12 205 ALA A CA 1
ATOM 1703 C C . ALA A 1 205 ? -23.505 1.643 23.657 1.00 91.12 205 ALA A C 1
ATOM 1705 O O . ALA A 1 205 ? -22.462 1.636 22.998 1.00 91.12 205 ALA A O 1
ATOM 1706 N N . HIS A 1 206 ? -24.589 0.959 23.287 1.00 89.44 206 HIS A N 1
ATOM 1707 C CA . HIS A 1 206 ? -24.645 0.154 22.073 1.00 89.44 206 HIS A CA 1
ATOM 1708 C C . HIS A 1 206 ? -24.490 1.020 20.814 1.00 89.44 206 HIS A C 1
ATOM 1710 O O . HIS A 1 206 ? -23.739 0.662 19.906 1.00 89.44 206 HIS A O 1
ATOM 1716 N N . ALA A 1 207 ? -25.099 2.210 20.787 1.00 89.38 207 ALA A N 1
ATOM 1717 C CA . ALA A 1 207 ? -24.924 3.169 19.699 1.00 89.38 207 ALA A CA 1
ATOM 1718 C C . ALA A 1 207 ? -23.468 3.659 19.572 1.00 89.38 207 ALA A C 1
ATOM 1720 O O . ALA A 1 207 ? -22.953 3.773 18.458 1.00 89.38 207 ALA A O 1
ATOM 1721 N N . ILE A 1 208 ? -22.782 3.923 20.691 1.00 89.06 208 ILE A N 1
ATOM 1722 C CA . ILE A 1 208 ? -21.354 4.292 20.692 1.00 89.06 208 ILE A CA 1
ATOM 1723 C C . ILE A 1 208 ? -20.496 3.135 20.165 1.00 89.06 208 ILE A C 1
ATOM 1725 O O . ILE A 1 208 ? -19.593 3.363 19.355 1.00 89.06 208 ILE A O 1
ATOM 1729 N N . LEU A 1 209 ? -20.795 1.907 20.593 1.00 85.44 209 LEU A N 1
ATOM 1730 C CA . LEU A 1 209 ? -20.079 0.702 20.187 1.00 85.44 209 LEU A CA 1
ATOM 1731 C C . LEU A 1 209 ? -20.211 0.450 18.676 1.00 85.44 209 LEU A C 1
ATOM 1733 O O . LEU A 1 209 ? -19.196 0.363 17.984 1.00 85.44 209 LEU A O 1
ATOM 1737 N N . ASN A 1 210 ? -21.439 0.448 18.150 1.00 81.44 210 ASN A N 1
ATOM 1738 C CA . ASN A 1 210 ? -21.715 0.206 16.729 1.00 81.44 210 ASN A CA 1
ATOM 1739 C C . ASN A 1 210 ? -21.142 1.294 15.812 1.00 81.44 210 ASN A C 1
ATOM 1741 O O . ASN A 1 210 ? -20.744 1.006 14.687 1.00 81.44 210 ASN A O 1
ATOM 1745 N N . ARG A 1 211 ? -21.070 2.550 16.274 1.00 78.19 211 ARG A N 1
ATOM 1746 C CA . ARG A 1 211 ? -20.472 3.644 15.488 1.00 78.19 211 ARG A CA 1
ATOM 1747 C C . ARG A 1 211 ? -18.957 3.523 15.341 1.00 78.19 211 ARG A C 1
ATOM 1749 O O . ARG A 1 211 ? -18.411 4.073 14.391 1.00 78.19 211 ARG A O 1
ATOM 1756 N N . ARG A 1 212 ? -18.269 2.889 16.296 1.00 71.75 212 ARG A N 1
ATOM 1757 C CA . ARG A 1 212 ? -16.797 2.917 16.371 1.00 71.75 212 ARG A CA 1
ATOM 1758 C C . ARG A 1 212 ? -16.130 1.577 16.089 1.00 71.75 212 ARG A C 1
ATOM 1760 O O . ARG A 1 212 ? -14.978 1.569 15.660 1.00 71.75 212 ARG A O 1
ATOM 1767 N N . ILE A 1 213 ? -16.817 0.460 16.302 1.00 67.06 213 ILE A N 1
ATOM 1768 C CA . ILE A 1 213 ? -16.259 -0.880 16.109 1.00 67.06 213 ILE A CA 1
ATOM 1769 C C . ILE A 1 213 ? -16.953 -1.509 14.905 1.00 67.06 213 ILE A C 1
ATOM 1771 O O . ILE A 1 213 ? -18.059 -2.034 14.998 1.00 67.06 213 ILE A O 1
ATOM 1775 N N . SER A 1 214 ? -16.290 -1.435 13.752 1.00 57.88 214 SER A N 1
ATOM 1776 C CA . SER A 1 214 ? -16.753 -2.090 12.532 1.00 57.88 214 SER A CA 1
ATOM 1777 C C . SER A 1 214 ? -16.322 -3.555 12.576 1.00 57.88 214 SER A C 1
ATOM 1779 O O . SER A 1 214 ? -15.310 -3.923 11.998 1.00 57.88 214 SER A O 1
ATOM 1781 N N . ARG A 1 215 ? -17.090 -4.376 13.305 1.00 59.00 215 ARG A N 1
ATOM 1782 C CA . ARG A 1 215 ? -16.905 -5.833 13.464 1.00 59.00 215 ARG A CA 1
ATOM 1783 C C . ARG A 1 215 ? -15.617 -6.245 14.192 1.00 59.00 215 ARG A C 1
ATOM 1785 O O . ARG A 1 215 ? -14.636 -5.517 14.283 1.00 59.00 215 ARG A O 1
ATOM 1792 N N . MET A 1 216 ? -15.663 -7.433 14.787 1.00 58.34 216 MET A N 1
ATOM 1793 C CA . MET A 1 216 ? -14.529 -8.011 15.498 1.00 58.34 216 MET A CA 1
ATOM 1794 C C . MET A 1 216 ? -13.476 -8.415 14.463 1.00 58.34 216 MET A C 1
ATOM 1796 O O . MET A 1 216 ? -13.735 -9.274 13.623 1.00 58.34 216 MET A O 1
ATOM 1800 N N . PHE A 1 217 ? -12.322 -7.753 14.484 1.00 67.38 217 PHE A N 1
ATOM 1801 C CA . PHE A 1 217 ? -11.208 -8.077 13.603 1.00 67.38 217 PHE A CA 1
ATOM 1802 C C . PHE A 1 217 ? -10.668 -9.467 13.969 1.00 67.38 217 PHE A C 1
ATOM 1804 O O . PHE A 1 217 ? -10.097 -9.657 15.044 1.00 67.38 217 PHE A O 1
ATOM 1811 N N . LEU A 1 218 ? -10.901 -10.444 13.093 1.00 71.69 218 LEU A N 1
ATOM 1812 C CA . LEU A 1 218 ? -10.372 -11.801 13.196 1.00 71.69 218 LEU A CA 1
ATOM 1813 C C . LEU A 1 218 ? -9.216 -11.934 12.209 1.00 71.69 218 LEU A C 1
ATOM 1815 O O . LEU A 1 218 ? -9.382 -11.652 11.023 1.00 71.69 218 LEU A O 1
ATOM 1819 N N . ILE A 1 219 ? -8.055 -12.358 12.709 1.00 77.50 219 ILE A N 1
ATOM 1820 C CA . ILE A 1 219 ? -6.892 -12.625 11.865 1.00 77.50 219 ILE A CA 1
ATOM 1821 C C . ILE A 1 219 ? -7.135 -13.961 11.154 1.00 77.50 219 ILE A C 1
ATOM 1823 O O . ILE A 1 219 ? -7.342 -14.970 11.834 1.00 77.50 219 ILE A O 1
ATOM 1827 N N . PRO A 1 220 ? -7.146 -13.988 9.811 1.00 85.88 220 PRO A N 1
ATOM 1828 C CA . PRO A 1 220 ? -7.228 -15.238 9.074 1.00 85.88 220 PRO A CA 1
ATOM 1829 C C . PRO A 1 220 ? -5.975 -16.092 9.322 1.00 85.88 220 PRO A C 1
ATOM 1831 O O . PRO A 1 220 ? -4.913 -15.538 9.598 1.00 85.88 220 PRO A O 1
ATOM 1834 N N . PRO A 1 221 ? -6.049 -17.417 9.158 1.00 89.50 221 PRO A N 1
ATOM 1835 C CA . PRO A 1 221 ? -4.869 -18.276 9.070 1.00 89.50 221 PRO A CA 1
ATOM 1836 C C . PRO A 1 221 ? -3.852 -17.804 8.008 1.00 89.50 221 PRO A C 1
ATOM 1838 O O . PRO A 1 221 ? -4.219 -17.145 7.031 1.00 89.50 221 PRO A O 1
ATOM 1841 N N . ASP A 1 222 ? -2.568 -18.119 8.203 1.00 91.75 222 ASP A N 1
ATOM 1842 C CA . ASP A 1 222 ? -1.451 -17.585 7.399 1.00 91.75 222 ASP A CA 1
AT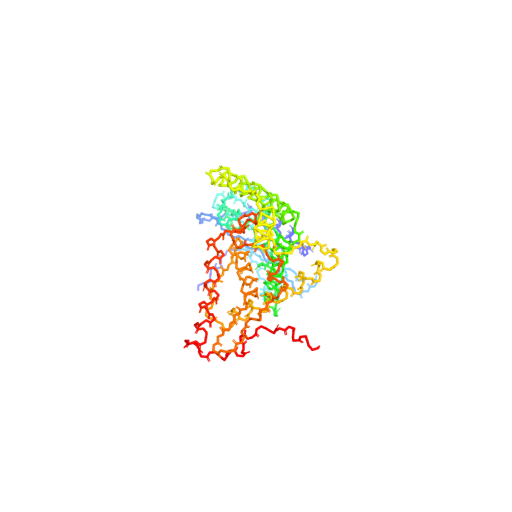OM 1843 C C . ASP A 1 222 ? -1.538 -17.914 5.899 1.00 91.75 222 ASP A C 1
ATOM 1845 O O . ASP A 1 222 ? -1.108 -17.130 5.049 1.00 91.75 222 ASP A O 1
ATOM 1849 N N . ASP A 1 223 ? -2.096 -19.068 5.549 1.00 92.06 223 ASP A N 1
ATOM 1850 C CA . ASP A 1 223 ? -2.389 -19.473 4.173 1.00 92.06 223 ASP A CA 1
ATOM 1851 C C . ASP A 1 223 ? -3.434 -18.553 3.529 1.00 92.06 223 ASP A C 1
ATOM 1853 O O . ASP A 1 223 ? -3.219 -18.048 2.423 1.00 92.06 223 ASP A O 1
ATOM 1857 N N . ILE A 1 224 ? -4.515 -18.245 4.249 1.00 90.19 224 ILE A N 1
ATOM 1858 C CA . ILE A 1 224 ? -5.550 -17.313 3.788 1.00 90.19 224 ILE A CA 1
ATOM 1859 C C . ILE A 1 224 ? -4.983 -15.894 3.661 1.00 90.19 224 ILE A C 1
ATOM 1861 O O . ILE A 1 224 ? -5.261 -15.211 2.673 1.00 90.19 224 ILE A O 1
ATOM 1865 N N . GLN A 1 225 ? -4.148 -15.451 4.606 1.00 91.75 225 GLN A N 1
ATOM 1866 C CA . GLN A 1 225 ? -3.487 -14.143 4.519 1.00 91.75 225 GLN A CA 1
ATOM 1867 C C . GLN A 1 225 ? -2.657 -14.013 3.234 1.00 91.75 225 GLN A C 1
ATOM 1869 O O . GLN A 1 225 ? -2.760 -13.002 2.537 1.00 91.75 225 GLN A O 1
ATOM 1874 N N . LYS A 1 226 ? -1.879 -15.047 2.879 1.00 93.12 226 LYS A N 1
ATOM 1875 C CA . LYS A 1 226 ? -1.087 -15.073 1.636 1.00 93.12 226 LYS A CA 1
ATOM 1876 C C . LYS A 1 226 ? -1.971 -14.986 0.397 1.00 93.12 226 LYS A C 1
ATOM 1878 O O . LYS A 1 226 ? -1.659 -14.215 -0.509 1.00 93.12 226 LYS A O 1
ATOM 1883 N N . ILE A 1 227 ? -3.075 -15.736 0.363 1.00 91.81 227 ILE A N 1
ATOM 1884 C CA . ILE A 1 227 ? -4.041 -15.692 -0.748 1.00 91.81 227 ILE A CA 1
ATOM 1885 C C . ILE A 1 227 ? -4.598 -14.274 -0.907 1.00 91.81 227 ILE A C 1
ATOM 1887 O O . ILE A 1 227 ? -4.589 -13.731 -2.012 1.00 91.81 227 ILE A O 1
ATOM 1891 N N . ILE A 1 228 ? -5.016 -13.652 0.196 1.00 89.88 228 ILE A N 1
ATOM 1892 C CA . ILE A 1 228 ? -5.556 -12.289 0.201 1.00 89.88 228 ILE A CA 1
ATOM 1893 C C . ILE A 1 228 ? -4.506 -11.280 -0.284 1.00 89.88 228 ILE A C 1
ATOM 1895 O O . ILE A 1 228 ? -4.791 -10.469 -1.169 1.00 89.88 228 ILE A O 1
ATOM 1899 N N . CYS A 1 229 ? -3.287 -11.331 0.259 1.00 93.81 229 CYS A N 1
ATOM 1900 C CA . CYS A 1 229 ? -2.213 -10.427 -0.144 1.00 93.81 229 CYS A CA 1
ATOM 1901 C C . CYS A 1 229 ? -1.859 -10.594 -1.625 1.00 93.81 229 CYS A C 1
ATOM 1903 O O . CYS A 1 229 ? -1.740 -9.591 -2.326 1.00 93.81 229 CYS A O 1
ATOM 1905 N N . ASN A 1 230 ? -1.744 -11.826 -2.124 1.00 91.81 230 ASN A N 1
ATOM 1906 C CA . ASN A 1 230 ? -1.465 -12.086 -3.538 1.00 91.81 230 ASN A CA 1
ATOM 1907 C C . ASN A 1 230 ? -2.583 -11.547 -4.436 1.00 91.81 230 ASN A C 1
ATOM 1909 O O . ASN A 1 230 ? -2.300 -10.828 -5.394 1.00 91.81 230 ASN A O 1
ATOM 1913 N N . PHE A 1 231 ? -3.845 -11.813 -4.087 1.00 91.00 231 PHE A N 1
ATOM 1914 C CA . PHE A 1 231 ? -5.005 -11.312 -4.824 1.00 91.00 231 PHE A CA 1
ATOM 1915 C C . PHE A 1 231 ? -4.978 -9.784 -4.962 1.00 91.00 231 PHE A C 1
ATOM 1917 O O . PHE A 1 231 ? -5.034 -9.259 -6.075 1.00 91.00 231 PHE A O 1
ATOM 1924 N N . TYR A 1 232 ? -4.830 -9.051 -3.854 1.00 93.06 232 TYR A N 1
ATOM 1925 C CA . TYR A 1 232 ? -4.805 -7.586 -3.909 1.00 93.06 232 TYR A CA 1
ATOM 1926 C C . TYR A 1 232 ? -3.531 -7.029 -4.544 1.00 93.06 232 TYR A C 1
ATOM 1928 O O . TYR A 1 232 ? -3.588 -5.985 -5.191 1.00 93.06 232 TYR A O 1
ATOM 1936 N N . THR A 1 233 ? -2.403 -7.724 -4.415 1.00 93.06 233 THR A N 1
ATOM 1937 C CA . THR A 1 233 ? -1.141 -7.341 -5.059 1.00 93.06 233 THR A CA 1
ATOM 1938 C C . THR A 1 233 ? -1.266 -7.371 -6.583 1.00 93.06 233 THR A C 1
ATOM 1940 O O . THR A 1 233 ? -0.862 -6.416 -7.249 1.00 93.06 233 THR A O 1
ATOM 1943 N N . GLU A 1 234 ? -1.883 -8.415 -7.144 1.00 88.88 234 GLU A N 1
ATOM 1944 C CA . GLU A 1 234 ? -2.157 -8.487 -8.584 1.00 88.88 234 GLU A CA 1
ATOM 1945 C C . GLU A 1 234 ? -3.107 -7.371 -9.040 1.00 88.88 234 GLU A C 1
ATOM 1947 O O . GLU A 1 234 ? -2.849 -6.719 -10.054 1.00 88.88 234 GLU A O 1
ATOM 1952 N N . ARG A 1 235 ? -4.159 -7.076 -8.262 1.00 88.44 235 ARG A N 1
ATOM 1953 C CA . ARG A 1 235 ? -5.101 -5.990 -8.591 1.00 88.44 235 ARG A CA 1
ATOM 1954 C C . ARG A 1 235 ? -4.451 -4.611 -8.547 1.00 88.44 235 ARG A C 1
ATOM 1956 O O . ARG A 1 235 ? -4.677 -3.801 -9.442 1.00 88.44 235 ARG A O 1
ATOM 1963 N N . ILE A 1 236 ? -3.618 -4.344 -7.542 1.00 91.56 236 ILE A N 1
ATOM 1964 C CA . ILE A 1 236 ? -2.842 -3.101 -7.468 1.00 91.56 236 ILE A CA 1
ATOM 1965 C C . ILE A 1 236 ? -1.936 -2.981 -8.692 1.00 91.56 236 ILE A C 1
ATOM 1967 O O . ILE A 1 236 ? -1.895 -1.921 -9.310 1.00 91.56 236 ILE A O 1
ATOM 1971 N N . ASN A 1 237 ? -1.244 -4.057 -9.070 1.00 89.06 237 ASN A N 1
ATOM 1972 C CA . ASN A 1 237 ? -0.372 -4.052 -10.238 1.00 89.06 237 ASN A CA 1
ATOM 1973 C C . ASN A 1 237 ? -1.148 -3.757 -11.539 1.00 89.06 237 ASN A C 1
ATOM 1975 O O . ASN A 1 237 ? -0.695 -2.925 -12.322 1.00 89.06 237 ASN A O 1
ATOM 1979 N N . ASP A 1 238 ? -2.328 -4.355 -11.743 1.00 85.75 238 ASP A N 1
ATOM 1980 C CA . ASP A 1 238 ? -3.205 -4.045 -12.889 1.00 85.75 238 ASP A CA 1
ATOM 1981 C C . ASP A 1 238 ? -3.592 -2.556 -12.930 1.00 85.75 238 ASP A C 1
ATOM 1983 O O . ASP A 1 238 ? -3.410 -1.886 -13.950 1.00 85.75 238 ASP A O 1
ATOM 1987 N N . ILE A 1 239 ? -4.048 -2.003 -11.800 1.00 88.12 239 ILE A N 1
ATOM 1988 C CA . ILE A 1 239 ? -4.415 -0.582 -11.696 1.00 88.12 239 ILE A CA 1
ATOM 1989 C C . ILE A 1 239 ? -3.204 0.314 -11.981 1.00 88.12 239 ILE A C 1
ATOM 1991 O O . ILE A 1 239 ? -3.315 1.272 -12.745 1.00 88.12 239 ILE A O 1
ATOM 1995 N N . CYS A 1 240 ? -2.036 0.001 -11.418 1.00 86.69 240 CYS A N 1
ATOM 1996 C CA . CYS A 1 240 ? -0.805 0.756 -11.651 1.00 86.69 240 CYS A CA 1
ATOM 1997 C C . CYS A 1 240 ? -0.405 0.772 -13.131 1.00 86.69 240 CYS A C 1
ATOM 1999 O O . CYS A 1 240 ? -0.017 1.820 -13.649 1.00 86.69 240 CYS A O 1
ATOM 2001 N N . LEU A 1 241 ? -0.508 -0.365 -13.824 1.00 83.44 241 LEU A N 1
ATOM 2002 C CA . LEU A 1 241 ? -0.195 -0.451 -15.250 1.00 83.44 241 LEU A CA 1
ATOM 2003 C C . LEU A 1 241 ? -1.187 0.357 -16.087 1.00 83.44 241 LEU A C 1
ATOM 2005 O O . LEU A 1 241 ? -0.763 1.095 -16.976 1.00 83.44 241 LEU A O 1
ATOM 2009 N N . LYS A 1 242 ? -2.484 0.288 -15.770 1.00 83.38 242 LYS A N 1
ATOM 2010 C CA . LYS A 1 242 ? -3.511 1.106 -16.432 1.00 83.38 242 LYS A CA 1
ATOM 2011 C C . LYS A 1 242 ? -3.267 2.591 -16.217 1.00 83.38 242 LYS A C 1
ATOM 2013 O O . LYS A 1 242 ? -3.300 3.345 -17.181 1.00 83.38 242 LYS A O 1
ATOM 2018 N N . LEU A 1 243 ? -2.932 3.013 -15.000 1.00 84.06 243 LEU A N 1
ATOM 2019 C CA . LEU A 1 243 ? -2.573 4.406 -14.733 1.00 84.06 243 LEU A CA 1
ATOM 2020 C C . LEU A 1 243 ? -1.339 4.832 -15.539 1.00 84.06 243 LEU A C 1
ATOM 2022 O O . LEU A 1 243 ? -1.367 5.873 -16.186 1.00 84.06 243 LEU A O 1
ATOM 2026 N N . LYS A 1 244 ? -0.286 4.013 -15.573 1.00 82.38 244 LYS A N 1
ATOM 2027 C CA . LYS A 1 244 ? 0.950 4.335 -16.300 1.00 82.38 244 LYS A CA 1
ATOM 2028 C C . LYS A 1 244 ? 0.758 4.427 -17.818 1.00 82.38 244 LYS A C 1
ATOM 2030 O O . LYS A 1 244 ? 1.401 5.251 -18.458 1.00 82.38 244 LYS A O 1
ATOM 2035 N N . HIS A 1 245 ? -0.065 3.555 -18.399 1.00 79.81 245 HIS A N 1
ATOM 2036 C CA . HIS A 1 245 ? -0.178 3.420 -19.856 1.00 79.81 245 HIS A CA 1
ATOM 2037 C C . HIS A 1 245 ? -1.396 4.121 -20.462 1.00 79.81 245 HIS A C 1
ATOM 2039 O O . HIS A 1 245 ? -1.357 4.480 -21.636 1.00 79.81 245 HIS A O 1
ATOM 2045 N N . LEU A 1 246 ? -2.470 4.303 -19.691 1.00 76.81 246 LEU A N 1
ATOM 2046 C CA . LEU A 1 246 ? -3.756 4.826 -20.164 1.00 76.81 246 LEU A CA 1
ATOM 2047 C C . LEU A 1 246 ? -4.135 6.153 -19.506 1.00 76.81 246 LEU A C 1
ATOM 2049 O O . LEU A 1 246 ? -5.247 6.626 -19.696 1.00 76.81 246 LEU A O 1
ATOM 2053 N N . THR A 1 247 ? -3.272 6.759 -18.695 1.00 74.19 247 THR A N 1
ATOM 2054 C CA . THR A 1 247 ? -3.550 8.080 -18.121 1.00 74.19 247 THR A CA 1
ATOM 2055 C C . THR A 1 247 ? -2.299 8.954 -18.203 1.00 74.19 247 THR A C 1
ATOM 2057 O O . THR A 1 247 ? -1.196 8.411 -18.259 1.00 74.19 247 THR A O 1
ATOM 2060 N N . PRO A 1 248 ? -2.414 10.296 -18.178 1.00 66.94 248 PRO A N 1
ATOM 2061 C CA . PRO A 1 248 ? -1.261 11.210 -18.174 1.00 66.94 248 PRO A CA 1
ATOM 2062 C C . PRO A 1 248 ? -0.482 11.197 -16.840 1.00 66.94 248 PRO A C 1
ATOM 2064 O O . PRO A 1 248 ? 0.177 12.168 -16.463 1.00 66.94 248 PRO A O 1
ATOM 2067 N N . HIS A 1 249 ? -0.564 10.102 -16.087 1.00 73.19 249 HIS A N 1
ATOM 2068 C CA . HIS A 1 249 ? 0.040 9.946 -14.778 1.00 73.19 249 HIS A CA 1
ATOM 2069 C C . HIS A 1 249 ? 1.542 9.656 -14.887 1.00 73.19 249 HIS A C 1
ATOM 2071 O O . HIS A 1 249 ? 1.994 8.524 -14.740 1.00 73.19 249 HIS A O 1
ATOM 2077 N N . ASN A 1 250 ? 2.329 10.706 -15.114 1.00 63.28 250 ASN A N 1
ATOM 2078 C CA . ASN A 1 250 ? 3.787 10.629 -15.262 1.00 63.28 250 ASN A CA 1
ATOM 2079 C C . ASN A 1 250 ? 4.558 10.733 -13.932 1.00 63.28 250 ASN A C 1
ATOM 2081 O O . ASN A 1 250 ? 5.714 11.158 -13.908 1.00 63.28 250 ASN A O 1
ATOM 2085 N N . VAL A 1 251 ? 3.933 10.386 -12.803 1.00 62.59 251 VAL A N 1
ATOM 2086 C CA . VAL A 1 251 ? 4.570 10.524 -11.488 1.00 62.59 251 VAL A CA 1
ATOM 2087 C C . VAL A 1 251 ? 5.356 9.259 -11.146 1.00 62.59 251 VAL A C 1
ATOM 2089 O O . VAL A 1 251 ? 4.787 8.189 -10.943 1.00 62.59 251 VAL A O 1
ATOM 2092 N N . ASN A 1 252 ? 6.679 9.394 -11.040 1.00 66.19 252 ASN A N 1
ATOM 2093 C CA . ASN A 1 252 ? 7.542 8.340 -10.516 1.00 66.19 252 ASN A CA 1
ATOM 2094 C C . ASN A 1 252 ? 7.533 8.392 -8.984 1.00 66.19 252 ASN A C 1
ATOM 2096 O O . ASN A 1 252 ? 8.091 9.306 -8.376 1.00 66.19 252 ASN A O 1
ATOM 2100 N N . TYR A 1 253 ? 6.891 7.410 -8.352 1.00 69.38 253 TYR A N 1
ATOM 2101 C CA . TYR A 1 253 ? 6.896 7.273 -6.898 1.00 69.38 253 TYR A CA 1
ATOM 2102 C C . TYR A 1 253 ? 8.048 6.383 -6.433 1.00 69.38 253 TYR A C 1
ATOM 2104 O O . TYR A 1 253 ? 8.235 5.275 -6.935 1.00 69.38 253 TYR A O 1
ATOM 2112 N N . HIS A 1 254 ? 8.778 6.839 -5.416 1.00 68.56 254 HIS A N 1
ATOM 2113 C CA . HIS A 1 254 ? 9.865 6.089 -4.790 1.00 68.56 254 HIS A CA 1
ATOM 2114 C C . HIS A 1 254 ? 9.721 6.079 -3.263 1.00 68.56 254 HIS A C 1
ATOM 2116 O O . HIS A 1 254 ? 9.181 7.017 -2.669 1.00 68.56 254 HIS A O 1
ATOM 2122 N N . GLY A 1 255 ? 10.205 5.010 -2.623 1.00 76.31 255 GLY A N 1
ATOM 2123 C CA . GLY A 1 255 ? 10.231 4.872 -1.164 1.00 76.31 255 GLY A CA 1
ATOM 2124 C C . GLY A 1 255 ? 8.860 5.078 -0.512 1.00 76.31 255 GLY A C 1
ATOM 2125 O O . GLY A 1 255 ? 7.863 4.485 -0.920 1.00 76.31 255 GLY A O 1
ATOM 2126 N N . SER A 1 256 ? 8.793 5.965 0.484 1.00 75.31 256 SER A N 1
ATOM 2127 C CA . SER A 1 256 ? 7.565 6.250 1.242 1.00 75.31 256 SER A CA 1
ATOM 2128 C C . SER A 1 256 ? 6.425 6.825 0.392 1.00 75.31 256 SER A C 1
ATOM 2130 O O . SER A 1 256 ? 5.257 6.669 0.750 1.00 75.31 256 SER A O 1
ATOM 2132 N N . ALA A 1 257 ? 6.732 7.464 -0.741 1.00 80.69 257 ALA A N 1
ATOM 2133 C CA . ALA A 1 257 ? 5.718 7.952 -1.668 1.00 80.69 257 ALA A CA 1
ATOM 2134 C C . ALA A 1 257 ? 5.055 6.799 -2.439 1.00 80.69 257 ALA A C 1
ATOM 2136 O O . ALA A 1 257 ? 3.853 6.848 -2.684 1.00 80.69 257 ALA A O 1
ATOM 2137 N N . LEU A 1 258 ? 5.803 5.733 -2.751 1.00 86.00 258 LEU A N 1
ATOM 2138 C CA . LEU A 1 258 ? 5.260 4.537 -3.401 1.00 86.00 258 LEU A CA 1
ATOM 2139 C C . LEU A 1 258 ? 4.358 3.745 -2.447 1.00 86.00 258 LEU A C 1
ATOM 2141 O O . LEU A 1 258 ? 3.266 3.334 -2.831 1.00 86.00 258 LEU A O 1
ATOM 2145 N N . GLU A 1 259 ? 4.757 3.601 -1.181 1.00 91.25 259 GLU A N 1
ATOM 2146 C CA . GLU A 1 259 ? 3.896 2.994 -0.155 1.00 91.25 259 GLU A CA 1
ATOM 2147 C C . GLU A 1 259 ? 2.585 3.778 0.023 1.00 91.25 259 GLU A C 1
ATOM 2149 O O . GLU A 1 259 ? 1.501 3.195 0.119 1.00 91.25 259 GLU A O 1
ATOM 2154 N N . ALA A 1 260 ? 2.669 5.113 0.028 1.00 91.81 260 ALA A N 1
ATOM 2155 C CA . ALA A 1 260 ? 1.502 5.986 0.104 1.00 91.81 260 ALA A CA 1
ATOM 2156 C C . ALA A 1 260 ? 0.609 5.878 -1.143 1.00 91.81 260 ALA A C 1
ATOM 2158 O O . ALA A 1 260 ? -0.616 5.897 -1.014 1.00 91.81 260 ALA A O 1
ATOM 2159 N N . PHE A 1 261 ? 1.205 5.719 -2.326 1.00 92.31 261 PHE A N 1
ATOM 2160 C CA . PHE A 1 261 ? 0.497 5.500 -3.585 1.00 92.31 261 PHE A CA 1
ATOM 2161 C C . PHE A 1 261 ? -0.260 4.166 -3.606 1.00 92.31 261 PHE A C 1
ATOM 2163 O O . PHE A 1 261 ? -1.459 4.146 -3.878 1.00 92.31 261 PHE A O 1
ATOM 2170 N N . ILE A 1 262 ? 0.390 3.069 -3.212 1.00 94.12 262 ILE A N 1
ATOM 2171 C CA . ILE A 1 262 ? -0.252 1.751 -3.068 1.00 94.12 262 ILE A CA 1
ATOM 2172 C C . ILE A 1 262 ? -1.411 1.828 -2.067 1.00 94.12 262 ILE A C 1
ATOM 2174 O O . ILE A 1 262 ? -2.515 1.351 -2.332 1.00 94.12 262 ILE A O 1
ATOM 2178 N N . THR A 1 263 ? -1.188 2.493 -0.931 1.00 95.75 263 THR A N 1
ATOM 2179 C CA . THR A 1 263 ? -2.234 2.707 0.077 1.00 95.75 263 THR A CA 1
ATOM 2180 C C . THR A 1 263 ? -3.400 3.516 -0.497 1.00 95.75 263 THR A C 1
ATOM 2182 O O . THR A 1 263 ? -4.558 3.202 -0.230 1.00 95.75 263 THR A O 1
ATOM 2185 N N . ALA A 1 264 ? -3.130 4.533 -1.318 1.00 95.50 264 ALA A N 1
ATOM 2186 C CA . ALA A 1 264 ? -4.170 5.308 -1.985 1.00 95.50 264 ALA A CA 1
ATOM 2187 C C . ALA A 1 264 ? -5.031 4.439 -2.914 1.00 95.50 264 ALA A C 1
ATOM 2189 O O . ALA A 1 264 ? -6.256 4.552 -2.860 1.00 95.50 264 ALA A O 1
ATOM 2190 N N . ILE A 1 265 ? -4.425 3.529 -3.685 1.00 94.81 265 ILE A N 1
ATOM 2191 C CA . ILE A 1 265 ? -5.157 2.572 -4.532 1.00 94.81 265 ILE A CA 1
ATOM 2192 C C . ILE A 1 265 ? -6.085 1.693 -3.684 1.00 94.81 265 ILE A C 1
ATOM 2194 O O . ILE A 1 265 ? -7.273 1.603 -3.987 1.00 94.81 265 ILE A O 1
ATOM 2198 N N . LEU A 1 266 ? -5.594 1.122 -2.579 1.00 95.31 266 LEU A N 1
ATOM 2199 C CA . LEU A 1 266 ? -6.410 0.292 -1.680 1.00 95.31 266 LEU A CA 1
ATOM 2200 C C . LEU A 1 266 ? -7.621 1.047 -1.117 1.00 95.31 266 LEU A C 1
ATOM 2202 O O . LEU A 1 266 ? -8.726 0.508 -1.046 1.00 95.31 266 LEU A O 1
ATOM 2206 N N . PHE A 1 267 ? -7.442 2.316 -0.748 1.00 95.50 267 PHE A N 1
ATOM 2207 C CA . PHE A 1 267 ? -8.544 3.146 -0.258 1.00 95.50 267 PHE A CA 1
ATOM 2208 C C . PHE A 1 267 ? -9.526 3.560 -1.357 1.00 95.50 267 PHE A C 1
ATOM 2210 O O . PHE A 1 267 ? -10.707 3.757 -1.063 1.00 95.50 267 PHE A O 1
ATOM 2217 N N . ILE A 1 268 ? -9.067 3.680 -2.604 1.00 94.94 268 ILE A N 1
ATOM 2218 C CA . ILE A 1 268 ? -9.955 3.874 -3.752 1.00 94.94 268 ILE A CA 1
ATOM 2219 C C . ILE A 1 268 ? -10.769 2.598 -3.995 1.00 94.94 268 ILE A C 1
ATOM 2221 O O . ILE A 1 268 ? -11.986 2.692 -4.107 1.00 94.94 268 ILE A O 1
ATOM 2225 N N . MET A 1 269 ? -10.149 1.413 -3.965 1.00 92.62 269 MET A N 1
ATOM 2226 C CA . MET A 1 269 ? -10.858 0.127 -4.069 1.00 92.62 269 MET A CA 1
ATOM 2227 C C . MET A 1 269 ? -11.900 -0.049 -2.959 1.00 92.62 269 MET A C 1
ATOM 2229 O O . MET A 1 269 ? -13.023 -0.464 -3.220 1.00 92.62 269 MET A O 1
ATOM 2233 N N . ARG A 1 270 ? -11.582 0.356 -1.725 1.00 92.50 270 ARG A N 1
ATOM 2234 C CA . ARG A 1 270 ? -12.536 0.360 -0.603 1.00 92.50 270 ARG A CA 1
ATOM 2235 C C . ARG A 1 270 ? -13.807 1.174 -0.875 1.00 92.50 270 ARG A C 1
ATOM 2237 O O . ARG A 1 270 ? -14.876 0.811 -0.392 1.00 92.50 270 ARG A O 1
ATOM 2244 N N . GLN A 1 271 ? -13.697 2.312 -1.557 1.00 91.88 271 GLN A N 1
ATOM 2245 C CA . GLN A 1 271 ? -14.849 3.180 -1.838 1.00 91.88 271 GLN A CA 1
ATOM 2246 C C . GLN A 1 271 ? -15.509 2.860 -3.184 1.00 91.88 271 GLN A C 1
ATOM 2248 O O . GLN A 1 271 ? -16.690 3.150 -3.363 1.00 91.88 271 GLN A O 1
ATOM 2253 N N . GLY A 1 272 ? -14.758 2.248 -4.096 1.00 90.00 272 GLY A N 1
ATOM 2254 C CA . GLY A 1 272 ? -15.068 2.221 -5.515 1.00 90.00 272 GLY A CA 1
ATOM 2255 C C . GLY A 1 272 ? -14.788 3.575 -6.173 1.00 90.00 272 GLY A C 1
ATOM 2256 O O . GLY A 1 272 ? -14.779 4.632 -5.533 1.00 90.00 272 GLY A O 1
ATOM 2257 N N . LEU A 1 273 ? -14.563 3.550 -7.483 1.00 90.62 273 LEU A N 1
ATOM 2258 C CA . LEU A 1 273 ? -14.451 4.744 -8.312 1.00 90.62 273 LEU A CA 1
ATOM 2259 C C . LEU A 1 273 ? -15.366 4.596 -9.522 1.00 90.62 273 LEU A C 1
ATOM 2261 O O . LEU A 1 273 ? -15.140 3.743 -10.380 1.00 90.62 273 LEU A O 1
ATOM 2265 N N . ARG A 1 274 ? -16.382 5.457 -9.596 1.00 88.69 274 ARG A N 1
ATOM 2266 C CA . ARG A 1 274 ? -17.335 5.510 -10.707 1.00 88.69 274 ARG A CA 1
ATOM 2267 C C . ARG A 1 274 ? -17.225 6.854 -11.416 1.00 88.69 274 ARG A C 1
ATOM 2269 O O . ARG A 1 274 ? -17.167 7.887 -10.754 1.00 88.69 274 ARG A O 1
ATOM 2276 N N . MET A 1 275 ? -17.219 6.835 -12.744 1.00 84.50 275 MET A N 1
ATOM 2277 C CA . MET A 1 275 ? -17.265 8.027 -13.597 1.00 84.50 275 MET A CA 1
ATOM 2278 C C . MET A 1 275 ? -18.292 7.784 -14.702 1.00 84.50 275 MET A C 1
ATOM 2280 O O . MET A 1 275 ? -18.282 6.724 -15.320 1.00 84.50 275 MET A O 1
ATOM 2284 N N . ASN A 1 276 ? -19.186 8.746 -14.949 1.00 82.00 276 ASN A N 1
ATOM 2285 C CA . ASN A 1 276 ? -20.228 8.649 -15.984 1.00 82.00 276 ASN A CA 1
ATOM 2286 C C . ASN A 1 276 ? -21.031 7.330 -15.922 1.00 82.00 276 ASN A C 1
ATOM 2288 O O . ASN A 1 276 ? -21.246 6.677 -16.936 1.00 82.00 276 ASN A O 1
ATOM 2292 N N . ASN A 1 277 ? -21.435 6.915 -14.713 1.00 83.69 277 ASN A N 1
ATOM 2293 C CA . ASN A 1 277 ? -22.105 5.641 -14.396 1.00 83.69 277 ASN A CA 1
ATOM 2294 C C . ASN A 1 277 ? -21.304 4.349 -14.641 1.00 83.69 277 ASN A C 1
ATOM 2296 O O . ASN A 1 277 ? -21.757 3.288 -14.203 1.00 83.69 277 ASN A O 1
ATOM 2300 N N . VAL A 1 278 ? -20.103 4.424 -15.217 1.00 84.06 278 VAL A N 1
ATOM 2301 C CA . VAL A 1 278 ? -19.185 3.289 -15.374 1.00 84.06 278 VAL A CA 1
ATOM 2302 C C . VAL A 1 278 ? -18.327 3.143 -14.120 1.00 84.06 278 VAL A C 1
ATOM 2304 O O . VAL A 1 278 ? -17.766 4.114 -13.609 1.00 84.06 278 VAL A O 1
ATOM 2307 N N . GLU A 1 279 ? -18.233 1.924 -13.599 1.00 84.38 279 GLU A N 1
ATOM 2308 C CA . GLU A 1 279 ? -17.360 1.593 -12.476 1.00 84.38 279 GLU A CA 1
ATOM 2309 C C . GLU A 1 279 ? -15.955 1.265 -12.987 1.00 84.38 279 GLU A C 1
ATOM 2311 O O . GLU A 1 279 ? -15.727 0.235 -13.609 1.00 84.38 279 GLU A O 1
ATOM 2316 N N . ILE A 1 280 ? -15.018 2.184 -12.755 1.00 86.75 280 ILE A N 1
ATOM 2317 C CA . ILE A 1 280 ? -13.625 2.074 -13.207 1.00 86.75 280 ILE A CA 1
ATOM 2318 C C . ILE A 1 280 ? -12.832 1.195 -12.242 1.00 86.75 280 ILE A C 1
ATOM 2320 O O . ILE A 1 280 ? -12.065 0.327 -12.652 1.00 86.75 280 ILE A O 1
ATOM 2324 N N . ILE A 1 281 ? -13.026 1.414 -10.942 1.00 89.12 281 ILE A N 1
ATOM 2325 C CA . ILE A 1 281 ? -12.472 0.562 -9.891 1.00 89.12 281 ILE A CA 1
ATOM 2326 C C . ILE A 1 281 ? -13.643 0.085 -9.048 1.00 89.12 281 ILE A C 1
ATOM 2328 O O . ILE A 1 281 ? -14.343 0.905 -8.452 1.00 89.12 281 ILE A O 1
ATOM 2332 N N . SER A 1 282 ? -13.836 -1.231 -9.001 1.00 86.50 282 SER A N 1
ATOM 2333 C CA . SER A 1 282 ? -14.938 -1.847 -8.270 1.00 86.50 282 SER A CA 1
ATOM 2334 C C . SER A 1 282 ? -14.851 -1.599 -6.767 1.00 86.50 282 SER A C 1
ATOM 2336 O O . SER A 1 282 ? -13.761 -1.762 -6.204 1.00 86.50 282 SER A O 1
ATOM 2338 N N . LYS A 1 283 ? -15.975 -1.291 -6.107 1.00 87.75 283 LYS A N 1
ATOM 2339 C CA . LYS A 1 283 ? -16.019 -1.257 -4.637 1.00 87.75 283 LYS A CA 1
ATOM 2340 C C . LYS A 1 283 ? -15.723 -2.643 -4.056 1.00 87.75 283 LYS A C 1
ATOM 2342 O O . LYS A 1 283 ? -16.362 -3.626 -4.417 1.00 87.75 283 LYS A O 1
ATOM 2347 N N . ASP A 1 284 ? -14.797 -2.698 -3.104 1.00 88.06 284 ASP A N 1
ATOM 2348 C CA . ASP A 1 284 ? -14.431 -3.921 -2.396 1.00 88.06 284 ASP A CA 1
ATOM 2349 C C . ASP A 1 284 ? -14.918 -3.909 -0.937 1.00 88.06 284 ASP A C 1
ATOM 2351 O O . ASP A 1 284 ? -14.469 -3.113 -0.102 1.00 88.06 284 ASP A O 1
ATOM 2355 N N . TYR A 1 285 ? -15.847 -4.815 -0.627 1.00 84.88 285 TYR A N 1
ATOM 2356 C CA . TYR A 1 285 ? -16.462 -4.934 0.697 1.00 84.88 285 TYR A CA 1
ATOM 2357 C C . TYR A 1 285 ? -15.529 -5.537 1.750 1.00 84.88 285 TYR A C 1
ATOM 2359 O O . TYR A 1 285 ? -15.659 -5.224 2.937 1.00 84.88 285 TYR A O 1
ATOM 2367 N N . TYR A 1 286 ? -14.577 -6.383 1.346 1.00 86.88 286 TYR A N 1
ATOM 2368 C CA . TYR A 1 286 ? -13.597 -6.912 2.286 1.00 86.88 286 TYR A CA 1
ATOM 2369 C C . TYR A 1 286 ? -12.687 -5.776 2.748 1.00 86.88 286 TYR A C 1
ATOM 2371 O O . TYR A 1 286 ? -12.583 -5.538 3.954 1.00 86.88 286 TYR A O 1
ATOM 2379 N N . LEU A 1 287 ? -12.126 -5.000 1.812 1.00 88.31 287 LEU A N 1
ATOM 2380 C CA . LEU A 1 287 ? -11.285 -3.841 2.137 1.00 88.31 287 LEU A CA 1
ATOM 2381 C C . LEU A 1 287 ? -12.029 -2.764 2.939 1.00 88.31 287 LEU A C 1
ATOM 2383 O O . LEU A 1 287 ? -11.414 -2.099 3.774 1.00 88.31 287 LEU A O 1
ATOM 2387 N N . GLU A 1 288 ? -13.339 -2.598 2.738 1.00 84.50 288 GLU A N 1
ATOM 2388 C CA . GLU A 1 288 ? -14.173 -1.703 3.554 1.00 84.50 288 GLU A CA 1
ATOM 2389 C C . GLU A 1 288 ? -14.162 -2.063 5.042 1.00 84.50 288 GLU A C 1
ATOM 2391 O O . GLU A 1 288 ? -14.145 -1.161 5.887 1.00 84.50 288 GLU A O 1
ATOM 2396 N N . SER A 1 289 ? -14.130 -3.360 5.350 1.00 82.19 289 SER A N 1
ATOM 2397 C CA . SER A 1 289 ? -14.088 -3.872 6.722 1.00 82.19 289 SER A CA 1
ATOM 2398 C C . SER A 1 289 ? -12.670 -4.072 7.268 1.00 82.19 289 SER A C 1
ATOM 2400 O O . SER A 1 289 ? -12.446 -3.884 8.462 1.00 82.19 289 SER A O 1
ATOM 2402 N N . ALA A 1 290 ? -11.714 -4.435 6.411 1.00 85.88 290 ALA A N 1
ATOM 2403 C CA . ALA A 1 290 ? -10.391 -4.887 6.830 1.00 85.88 290 ALA A CA 1
ATOM 2404 C C . ALA A 1 290 ? -9.368 -3.746 6.937 1.00 85.88 290 ALA A C 1
ATOM 2406 O O . ALA A 1 290 ? -8.519 -3.764 7.835 1.00 85.88 290 ALA A O 1
ATOM 2407 N N . LEU A 1 291 ? -9.444 -2.740 6.053 1.00 90.50 291 LEU A N 1
ATOM 2408 C CA . LEU A 1 291 ? -8.486 -1.635 6.061 1.00 90.50 291 LEU A CA 1
ATOM 2409 C C . LEU A 1 291 ? -8.641 -0.756 7.310 1.00 90.50 291 LEU A C 1
A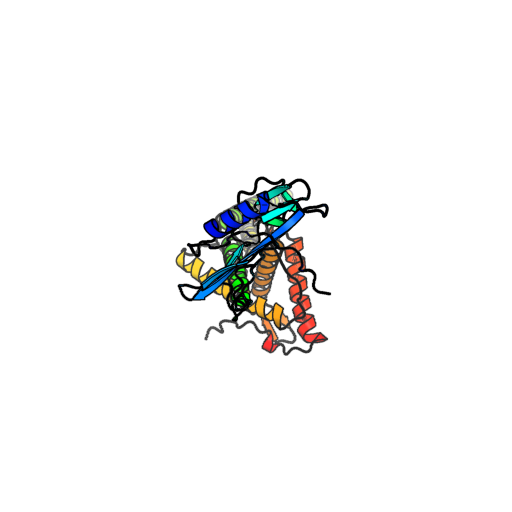TOM 2411 O O . LEU A 1 291 ? -9.766 -0.449 7.721 1.00 90.50 291 LEU A O 1
ATOM 2415 N N . PRO A 1 292 ? -7.523 -0.256 7.868 1.00 90.69 292 PRO A N 1
ATOM 2416 C CA . PRO A 1 292 ? -7.569 0.687 8.975 1.00 90.69 292 PRO A CA 1
ATOM 2417 C C . PRO A 1 292 ? -8.241 2.009 8.572 1.00 90.69 292 PRO A C 1
ATOM 2419 O O . PRO A 1 292 ? -8.494 2.312 7.401 1.00 90.69 292 PRO A O 1
ATOM 2422 N N . GLU A 1 293 ? -8.540 2.844 9.563 1.00 87.88 293 GLU A N 1
ATOM 2423 C CA . GLU A 1 293 ? -9.037 4.193 9.307 1.00 87.88 293 GLU A CA 1
ATOM 2424 C C . GLU A 1 293 ? -7.929 5.072 8.717 1.00 87.88 293 GLU A C 1
ATOM 2426 O O . GLU A 1 293 ? -6.791 5.046 9.186 1.00 87.88 293 GLU A O 1
ATOM 2431 N N . ALA A 1 294 ? -8.270 5.920 7.741 1.00 89.06 294 ALA A N 1
ATOM 2432 C CA . ALA A 1 294 ? -7.302 6.803 7.078 1.00 89.06 294 ALA A CA 1
ATOM 2433 C C . ALA A 1 294 ? -6.559 7.734 8.060 1.00 89.06 294 ALA A C 1
ATOM 2435 O O . ALA A 1 294 ? -5.416 8.115 7.821 1.00 89.06 294 ALA A O 1
ATOM 2436 N N . ASN A 1 295 ? -7.192 8.090 9.182 1.00 87.38 295 ASN A N 1
ATOM 2437 C CA . ASN A 1 295 ? -6.590 8.927 10.222 1.00 87.38 295 ASN A CA 1
ATOM 2438 C C . ASN A 1 295 ? -5.564 8.193 11.100 1.00 87.38 295 ASN A C 1
ATOM 2440 O O . ASN A 1 295 ? -4.881 8.854 11.867 1.00 87.38 295 ASN A O 1
ATOM 2444 N N . SER A 1 296 ? -5.465 6.867 10.982 1.00 88.62 296 SER A N 1
ATOM 2445 C CA . SER A 1 296 ? -4.537 6.016 11.741 1.00 88.62 296 SER A CA 1
ATOM 2446 C C . SER A 1 296 ? -3.383 5.466 10.892 1.00 88.62 296 SER A C 1
ATOM 2448 O O . SER A 1 296 ? -2.664 4.566 11.317 1.00 88.62 296 SER A O 1
ATOM 2450 N N . LEU A 1 297 ? -3.218 5.966 9.660 1.00 92.56 297 LEU A N 1
ATOM 2451 C CA . LEU A 1 297 ? -2.186 5.500 8.723 1.00 92.56 297 LEU A CA 1
ATOM 2452 C C . LEU A 1 297 ? -0.752 5.800 9.192 1.00 92.56 297 LEU A C 1
ATOM 2454 O O . LEU A 1 297 ? 0.187 5.090 8.826 1.00 92.56 297 LEU A O 1
ATOM 2458 N N . ASP A 1 298 ? -0.591 6.803 10.048 1.00 91.38 298 ASP A N 1
ATOM 2459 C CA . ASP A 1 298 ? 0.665 7.179 10.696 1.00 91.38 298 ASP A CA 1
ATOM 2460 C C . ASP A 1 298 ? 1.246 6.047 11.557 1.00 91.38 298 ASP A C 1
ATOM 2462 O O . ASP A 1 298 ? 2.458 5.812 11.525 1.00 91.38 298 ASP A O 1
ATOM 2466 N N . VAL A 1 299 ? 0.389 5.265 12.225 1.00 91.50 299 VAL A N 1
ATOM 2467 C CA . VAL A 1 299 ? 0.777 4.060 12.988 1.00 91.50 299 VAL A CA 1
ATOM 2468 C C . VAL A 1 299 ? 1.525 3.052 12.104 1.00 91.50 299 VAL A C 1
ATOM 2470 O O . VAL A 1 299 ? 2.443 2.359 12.557 1.00 91.50 299 VAL A O 1
ATOM 2473 N N . TYR A 1 300 ? 1.187 3.019 10.815 1.00 92.19 300 TYR A N 1
ATOM 2474 C CA . TYR A 1 300 ? 1.783 2.136 9.813 1.00 92.19 300 TYR A CA 1
ATOM 2475 C C . TYR A 1 300 ? 2.897 2.816 9.016 1.00 92.19 300 TYR A C 1
ATOM 2477 O O . TYR A 1 300 ? 3.328 2.273 8.003 1.00 92.19 300 TYR A O 1
ATOM 2485 N N . LYS A 1 301 ? 3.413 3.965 9.476 1.00 91.12 301 LYS A N 1
ATOM 2486 C CA . LYS A 1 301 ? 4.462 4.763 8.813 1.00 91.12 301 LYS A CA 1
ATOM 2487 C C . LYS A 1 301 ? 4.056 5.341 7.451 1.00 91.12 301 LYS A C 1
ATO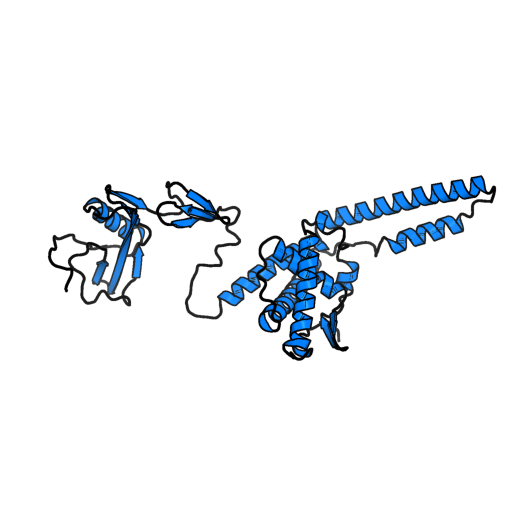M 2489 O O . LYS A 1 301 ? 4.925 5.698 6.659 1.00 91.12 301 LYS A O 1
ATOM 2494 N N . ILE A 1 302 ? 2.759 5.473 7.176 1.00 93.06 302 ILE A N 1
ATOM 2495 C CA . ILE A 1 302 ? 2.268 6.109 5.950 1.00 93.06 302 ILE A CA 1
ATOM 2496 C C . ILE A 1 302 ? 1.895 7.555 6.273 1.00 93.06 302 ILE A C 1
ATOM 2498 O O . ILE A 1 302 ? 1.000 7.830 7.071 1.00 93.06 302 ILE A O 1
ATOM 2502 N N . GLN A 1 303 ? 2.597 8.501 5.650 1.00 90.69 303 GLN A N 1
ATOM 2503 C CA . GLN A 1 303 ? 2.346 9.925 5.859 1.00 90.69 303 GLN A CA 1
ATOM 2504 C C . GLN A 1 303 ? 1.023 10.344 5.208 1.00 90.69 303 GLN A C 1
ATOM 2506 O O . GLN A 1 303 ? 0.812 10.150 4.008 1.00 90.69 303 GLN A O 1
ATOM 2511 N N . LYS A 1 304 ? 0.145 10.980 5.994 1.00 90.44 304 LYS A N 1
ATOM 2512 C CA . LYS A 1 304 ? -1.189 11.417 5.548 1.00 90.44 304 LYS A CA 1
ATOM 2513 C C . LYS A 1 304 ? -1.138 12.385 4.361 1.00 90.44 304 LYS A C 1
ATOM 2515 O O . LYS A 1 304 ? -1.987 12.303 3.475 1.00 90.44 304 LYS A O 1
ATOM 2520 N N . THR A 1 305 ? -0.154 13.281 4.334 1.00 90.00 305 THR A N 1
ATOM 2521 C CA . THR A 1 305 ? 0.075 14.229 3.232 1.00 90.00 305 THR A CA 1
ATOM 2522 C C . THR A 1 305 ? 0.363 13.495 1.926 1.00 90.00 305 THR A C 1
ATOM 2524 O O . THR A 1 305 ? -0.343 13.705 0.943 1.00 90.00 305 THR A O 1
ATOM 2527 N N . ASN A 1 306 ? 1.314 12.557 1.936 1.00 89.56 306 ASN A N 1
ATOM 2528 C CA . ASN A 1 306 ? 1.670 11.763 0.759 1.00 89.56 306 ASN A CA 1
ATOM 2529 C C . ASN A 1 306 ? 0.490 10.915 0.285 1.00 89.56 306 ASN A C 1
ATOM 2531 O O . ASN A 1 306 ? 0.190 10.905 -0.905 1.00 89.56 306 ASN A O 1
ATOM 2535 N N . PHE A 1 307 ? -0.220 10.264 1.210 1.00 93.62 307 PHE A N 1
ATOM 2536 C CA . PHE A 1 307 ? -1.417 9.484 0.892 1.00 93.62 307 PHE A CA 1
ATOM 2537 C C . PHE A 1 307 ? -2.487 10.338 0.201 1.00 93.62 307 PHE A C 1
ATOM 2539 O O . PHE A 1 307 ? -3.014 9.955 -0.843 1.00 93.62 307 PHE A O 1
ATOM 2546 N N . THR A 1 308 ? -2.782 11.516 0.757 1.00 92.31 308 THR A N 1
ATOM 2547 C CA . THR A 1 308 ? -3.804 12.423 0.215 1.00 92.31 308 THR A CA 1
ATOM 2548 C C . THR A 1 308 ? -3.408 12.929 -1.170 1.00 92.31 308 THR A C 1
ATOM 2550 O O . THR A 1 308 ? -4.220 12.896 -2.093 1.00 92.31 308 THR A O 1
ATOM 2553 N N . ASN A 1 309 ? -2.145 13.327 -1.338 1.00 90.00 309 ASN A N 1
ATOM 2554 C CA . ASN A 1 309 ? -1.616 13.789 -2.618 1.00 90.00 309 ASN A CA 1
ATOM 2555 C C . ASN A 1 309 ? -1.677 12.688 -3.682 1.00 90.00 309 ASN A C 1
ATOM 2557 O O . ASN A 1 309 ? -2.156 12.939 -4.783 1.00 90.00 309 ASN A O 1
ATOM 2561 N N . CYS A 1 310 ? -1.261 11.462 -3.347 1.00 91.06 310 CYS A N 1
ATOM 2562 C CA . CYS A 1 310 ? -1.314 10.328 -4.271 1.00 91.06 310 CYS A CA 1
ATOM 2563 C C . CYS A 1 310 ? -2.753 9.991 -4.663 1.00 91.06 310 CYS A C 1
ATOM 2565 O O . CYS A 1 310 ? -3.050 9.834 -5.843 1.00 91.06 310 CYS A O 1
ATOM 2567 N N . ARG A 1 311 ? -3.672 9.944 -3.692 1.00 92.69 311 ARG A N 1
ATOM 2568 C CA . ARG A 1 311 ? -5.093 9.691 -3.953 1.00 92.69 311 ARG A CA 1
ATOM 2569 C C . ARG A 1 311 ? -5.682 10.722 -4.915 1.00 92.69 311 ARG A C 1
ATOM 2571 O O . ARG A 1 311 ? -6.347 10.345 -5.877 1.00 92.69 311 ARG A O 1
ATOM 2578 N N . ASN A 1 312 ? -5.425 12.003 -4.664 1.00 92.12 312 ASN A N 1
ATOM 2579 C CA . ASN A 1 312 ? -5.915 13.082 -5.516 1.00 92.12 312 ASN A CA 1
ATOM 2580 C C . ASN A 1 312 ? -5.277 13.021 -6.909 1.00 92.12 312 ASN A C 1
ATOM 2582 O O . ASN A 1 312 ? -5.982 13.208 -7.895 1.00 92.12 312 ASN A O 1
ATOM 2586 N N . ALA A 1 313 ? -3.982 12.703 -7.000 1.00 89.94 313 ALA A N 1
ATOM 2587 C CA . ALA A 1 313 ? -3.275 12.557 -8.270 1.00 89.94 313 ALA A CA 1
ATOM 2588 C C . ALA A 1 313 ? -3.822 11.394 -9.114 1.00 89.94 313 ALA A C 1
ATOM 2590 O O . ALA A 1 313 ? -4.004 11.561 -10.316 1.00 89.94 313 ALA A O 1
ATOM 2591 N N . ILE A 1 314 ? -4.145 10.250 -8.499 1.00 90.81 314 ILE A N 1
ATOM 2592 C CA . ILE A 1 314 ? -4.798 9.119 -9.183 1.00 90.81 314 ILE A CA 1
ATOM 2593 C C . ILE A 1 314 ? -6.169 9.544 -9.720 1.00 90.81 314 ILE A C 1
ATOM 2595 O O . ILE A 1 314 ? -6.480 9.331 -10.889 1.00 90.81 314 ILE A O 1
ATOM 2599 N N . GLN A 1 315 ? -6.995 10.169 -8.875 1.00 90.94 315 GLN A N 1
ATOM 2600 C CA . GLN A 1 315 ? -8.337 10.600 -9.271 1.00 90.94 315 GLN A CA 1
ATOM 2601 C C . GLN A 1 315 ? -8.309 11.675 -10.364 1.00 90.94 315 GLN A C 1
ATOM 2603 O O . GLN A 1 315 ? -9.146 11.641 -11.265 1.00 90.94 315 GLN A O 1
ATOM 2608 N N . ALA A 1 316 ? -7.358 12.610 -10.292 1.00 89.88 316 ALA A N 1
ATOM 2609 C CA . ALA A 1 316 ? -7.137 13.619 -11.320 1.00 89.88 316 ALA A CA 1
ATOM 2610 C C . ALA A 1 316 ? -6.689 12.971 -12.633 1.00 89.88 316 ALA A C 1
ATOM 2612 O O . ALA A 1 316 ? -7.323 13.201 -13.650 1.00 89.88 316 ALA A O 1
ATOM 2613 N N . ALA A 1 317 ? -5.703 12.070 -12.601 1.00 88.44 317 ALA A N 1
ATOM 2614 C CA . ALA A 1 317 ? -5.222 11.398 -13.805 1.00 88.44 317 ALA A CA 1
ATOM 2615 C C . ALA A 1 317 ? -6.313 10.577 -14.509 1.00 88.44 317 ALA A C 1
ATOM 2617 O O . ALA A 1 317 ? -6.420 10.625 -15.732 1.00 88.44 317 ALA A O 1
ATOM 2618 N N . ILE A 1 318 ? -7.157 9.868 -13.751 1.00 88.06 318 ILE A N 1
ATOM 2619 C CA . ILE A 1 318 ? -8.310 9.152 -14.315 1.00 88.06 318 ILE A CA 1
ATOM 2620 C C . ILE A 1 318 ? -9.314 10.139 -14.919 1.00 88.06 318 ILE A C 1
ATOM 2622 O O . ILE A 1 318 ? -9.823 9.902 -16.010 1.00 88.06 318 ILE A O 1
ATOM 2626 N N . ARG A 1 319 ? -9.596 11.261 -14.246 1.00 88.31 319 ARG A N 1
ATOM 2627 C CA . ARG A 1 319 ? -10.495 12.296 -14.775 1.00 88.31 319 ARG A CA 1
ATOM 2628 C C . ARG A 1 319 ? -9.950 12.896 -16.073 1.00 88.31 319 ARG A C 1
ATOM 2630 O O . ARG A 1 319 ? -10.685 12.993 -17.050 1.00 88.31 319 ARG A O 1
ATOM 2637 N N . ASP A 1 320 ? -8.673 13.246 -16.099 1.00 87.50 320 ASP A N 1
ATOM 2638 C CA . ASP A 1 320 ? -8.014 13.865 -17.247 1.00 87.50 320 ASP A CA 1
ATOM 2639 C C . ASP A 1 320 ? -7.936 12.889 -18.427 1.00 87.50 320 ASP A C 1
ATOM 2641 O O . ASP A 1 320 ? -8.208 13.266 -19.566 1.00 87.50 320 ASP A O 1
ATOM 2645 N N . ALA A 1 321 ? -7.673 11.605 -18.168 1.00 86.31 321 ALA A N 1
ATOM 2646 C CA . ALA A 1 321 ? -7.731 10.558 -19.185 1.00 86.31 321 ALA A CA 1
ATOM 2647 C C . ALA A 1 321 ? -9.096 10.501 -19.894 1.00 86.31 321 ALA A C 1
ATOM 2649 O O . ALA A 1 321 ? -9.156 10.376 -21.116 1.00 86.31 321 ALA A O 1
ATOM 2650 N N . LEU A 1 322 ? -10.191 10.641 -19.143 1.00 85.44 322 LEU A N 1
ATOM 2651 C CA . LEU A 1 322 ? -11.549 10.594 -19.688 1.00 85.44 322 LEU A CA 1
ATOM 2652 C C . LEU A 1 322 ? -11.955 11.890 -20.396 1.00 85.44 322 LEU A C 1
ATOM 2654 O O . LEU A 1 322 ? -12.536 11.843 -21.475 1.00 85.44 322 LEU A O 1
ATOM 2658 N N . HIS A 1 323 ? -11.694 13.041 -19.775 1.00 84.62 323 HIS A N 1
ATOM 2659 C CA . HIS A 1 323 ? -12.224 14.327 -20.235 1.00 84.62 323 HIS A CA 1
ATOM 2660 C C . HIS A 1 323 ? -11.302 15.055 -21.214 1.00 84.62 323 HIS A C 1
ATOM 2662 O O . HIS A 1 323 ? -11.794 15.752 -22.095 1.00 84.62 323 HIS A O 1
ATOM 2668 N N . ILE A 1 324 ? -9.984 14.921 -21.053 1.00 83.94 324 ILE A N 1
ATOM 2669 C CA . ILE A 1 324 ? -8.986 15.616 -21.879 1.00 83.94 324 ILE A CA 1
ATOM 2670 C C . ILE A 1 324 ? -8.501 14.693 -22.994 1.00 83.94 324 ILE A C 1
ATOM 2672 O O . ILE A 1 324 ? -8.414 15.106 -24.148 1.00 83.94 324 ILE A O 1
ATOM 2676 N N . HIS A 1 325 ? -8.210 13.434 -22.658 1.00 80.06 325 HIS A N 1
ATOM 2677 C CA . HIS A 1 325 ? -7.667 12.461 -23.610 1.00 80.06 325 HIS A CA 1
ATOM 2678 C C . HIS A 1 325 ? -8.729 11.553 -24.249 1.00 80.06 325 HIS A C 1
ATOM 2680 O O . HIS A 1 325 ? -8.376 10.717 -25.077 1.00 80.06 325 HIS A O 1
ATOM 2686 N N . TYR A 1 326 ? -10.011 11.725 -23.898 1.00 82.62 326 TYR A N 1
ATOM 2687 C CA . TYR A 1 326 ? -11.155 10.987 -24.454 1.00 82.62 326 TYR A CA 1
ATOM 2688 C C . TYR A 1 326 ? -10.990 9.460 -24.437 1.00 82.62 326 TYR A C 1
ATOM 2690 O O . TYR A 1 326 ? -11.487 8.749 -25.313 1.00 82.62 326 TYR A O 1
ATOM 2698 N N . ILE A 1 327 ? -10.289 8.936 -23.431 1.00 82.69 327 ILE A N 1
ATOM 2699 C CA . ILE A 1 327 ? -10.085 7.498 -23.279 1.00 82.69 327 ILE A CA 1
ATOM 2700 C C . ILE A 1 327 ? -11.411 6.856 -22.886 1.00 82.69 327 ILE A C 1
ATOM 2702 O O . ILE A 1 327 ? -12.126 7.348 -22.013 1.00 82.69 327 ILE A O 1
ATOM 2706 N N . ASN A 1 328 ? -11.748 5.742 -23.536 1.00 80.12 328 ASN A N 1
ATOM 2707 C CA . ASN A 1 328 ? -12.980 5.026 -23.241 1.00 80.12 328 ASN A CA 1
ATOM 2708 C C . ASN A 1 328 ? -12.949 4.515 -21.781 1.00 80.12 328 ASN A C 1
ATOM 2710 O O . ASN A 1 328 ? -12.030 3.766 -21.433 1.00 80.12 328 ASN A O 1
ATOM 2714 N N . PRO A 1 329 ? -13.948 4.851 -20.935 1.00 78.69 329 PRO A N 1
ATOM 2715 C CA . PRO A 1 329 ? -14.013 4.397 -19.546 1.00 78.69 329 PRO A CA 1
ATOM 2716 C C . PRO A 1 329 ? -13.858 2.883 -19.373 1.00 78.69 329 PRO A C 1
ATOM 2718 O O . PRO A 1 329 ? -13.249 2.446 -18.399 1.00 78.69 329 PRO A O 1
ATOM 2721 N N . HIS A 1 330 ? -14.340 2.084 -20.333 1.00 76.94 330 HIS A N 1
ATOM 2722 C CA . HIS A 1 330 ? -14.232 0.624 -20.307 1.00 76.94 330 HIS A CA 1
ATOM 2723 C C . HIS A 1 330 ? -12.784 0.116 -20.376 1.00 76.94 330 HIS A C 1
ATOM 2725 O O . HIS A 1 330 ? -12.495 -0.961 -19.863 1.00 76.94 330 HIS A O 1
ATOM 2731 N N . MET A 1 331 ? -11.858 0.894 -20.946 1.00 75.50 331 MET A N 1
ATOM 2732 C CA . MET A 1 331 ? -10.431 0.545 -20.980 1.00 75.50 331 MET A CA 1
ATOM 2733 C C . MET A 1 331 ? -9.745 0.739 -19.624 1.00 75.50 331 MET A C 1
ATOM 2735 O O . MET A 1 331 ? -8.734 0.098 -19.341 1.00 75.50 331 MET A O 1
ATOM 2739 N N . LEU A 1 332 ? -10.293 1.617 -18.780 1.00 76.25 332 LEU A N 1
ATOM 2740 C CA . LEU A 1 332 ? -9.771 1.896 -17.443 1.00 76.25 332 LEU A CA 1
ATOM 2741 C C . LEU A 1 332 ? -10.353 0.960 -16.379 1.00 76.25 332 LEU A C 1
ATOM 2743 O O . LEU A 1 332 ? -9.876 0.978 -15.245 1.00 76.25 332 LEU A O 1
ATOM 2747 N N . VAL A 1 333 ? -11.349 0.138 -16.731 1.00 73.69 333 VAL A N 1
ATOM 2748 C CA . VAL A 1 333 ? -11.960 -0.831 -15.816 1.00 73.69 333 VAL A CA 1
ATOM 2749 C C . VAL A 1 333 ? -10.887 -1.805 -15.346 1.00 73.69 333 VAL A C 1
ATOM 2751 O O . VAL A 1 333 ? -10.367 -2.608 -16.124 1.00 73.69 333 VAL A O 1
ATOM 2754 N N . SER A 1 334 ? -10.530 -1.745 -14.065 1.00 68.12 334 SER A N 1
ATOM 2755 C CA . SER A 1 334 ? -9.776 -2.823 -13.430 1.00 68.12 334 SER A CA 1
ATOM 2756 C C . SER A 1 334 ? -10.748 -3.953 -13.152 1.00 68.12 334 SER A C 1
ATOM 2758 O O . SER A 1 334 ? -11.695 -3.768 -12.388 1.00 68.12 334 SER A O 1
ATOM 2760 N N . SER A 1 335 ? -10.554 -5.089 -13.827 1.00 56.41 335 SER A N 1
ATOM 2761 C CA . SER A 1 335 ? -11.467 -6.226 -13.755 1.00 56.41 335 SER A CA 1
ATOM 2762 C C . SER A 1 335 ? -11.739 -6.571 -12.294 1.00 56.41 335 SER A C 1
ATOM 2764 O O . SER A 1 335 ? -10.831 -6.919 -11.532 1.00 56.41 335 SER A O 1
ATOM 2766 N N . SER A 1 336 ? -12.996 -6.432 -11.890 1.00 47.31 336 SER A N 1
ATOM 2767 C CA . SER A 1 336 ? -13.535 -7.148 -10.750 1.00 47.31 336 SER A CA 1
ATOM 2768 C C . SER A 1 336 ? -13.507 -8.632 -11.068 1.00 47.31 336 SER A C 1
ATOM 2770 O O . SER A 1 336 ? -13.783 -9.048 -12.191 1.00 47.31 336 SER A O 1
ATOM 2772 N N . TYR A 1 337 ? -13.195 -9.439 -10.059 1.00 43.47 337 TYR A N 1
ATOM 2773 C CA . TYR A 1 337 ? -13.750 -10.779 -10.016 1.00 43.47 337 TYR A CA 1
ATOM 2774 C C . TYR A 1 337 ? -15.271 -10.581 -9.996 1.00 43.47 337 TYR A C 1
ATOM 2776 O O . TYR A 1 337 ? -15.833 -10.194 -8.971 1.00 43.47 337 TYR A O 1
ATOM 2784 N N . ASN A 1 338 ? -15.914 -10.690 -11.158 1.00 36.50 338 ASN A N 1
ATOM 2785 C CA . ASN A 1 338 ? -17.361 -10.800 -11.230 1.00 36.50 338 ASN A CA 1
ATOM 2786 C C . ASN A 1 338 ? -17.644 -12.189 -10.672 1.00 36.50 338 ASN A C 1
ATOM 2788 O O . ASN A 1 338 ? -17.376 -13.176 -11.347 1.00 36.50 338 ASN A O 1
ATOM 2792 N N . GLY A 1 339 ? -18.018 -12.252 -9.394 1.00 36.69 339 GLY A N 1
ATOM 2793 C CA . GLY A 1 339 ? -18.393 -13.494 -8.731 1.00 36.69 339 GLY A CA 1
ATOM 2794 C C . GLY A 1 339 ? -19.708 -14.015 -9.296 1.00 36.69 339 GLY A C 1
ATOM 2795 O O . GLY A 1 339 ? -20.738 -13.880 -8.639 1.00 36.69 339 GLY A O 1
ATOM 2796 N N . GLU A 1 340 ? -19.653 -14.544 -10.515 1.00 31.66 340 GLU A N 1
ATOM 2797 C CA . GLU A 1 340 ? -20.568 -15.586 -10.979 1.00 31.66 340 GLU A CA 1
ATOM 2798 C C . GLU A 1 340 ? -20.047 -16.954 -10.538 1.00 31.66 340 GLU A C 1
ATOM 2800 O O . GLU A 1 340 ? -18.827 -17.208 -10.699 1.00 31.66 340 GLU A O 1
#

Sequence (340 aa):
MSLWSDFQTSSTTVVDNDIDSCTKVLLQECRKHKIKEEGWHLIEGRLHFLNEKMSHFCHRWCSNHPHWCTEENIVTRVSNIYMNHRGDIHVCSDSCDSEKVFSDGFLTCTISGIRYAKPKYVNTYQSNHEYHRTSSTVVRVQQHHLKTIAYDVLFRLLFSEKRFEAEKKKLFDVQKDIKKHWVKMKRSYDKSKSIVNVLSMINEAHAILNRRISRMFLIPPDDIQKIICNFYTERINDICLKLKHLTPHNVNYHGSALEAFITAILFIMRQGLRMNNVEIISKDYYLESALPEANSLDVYKIQKTNFTNCRNAIQAAIRDALHIHYINPHMLVSSSYNGE